Protein AF-A0AAW0B6Q9-F1 (afdb_monomer)

Radius of gyration: 33.54 Å; Cα contacts (8 Å, |Δi|>4): 105; chains: 1; bounding box: 59×43×122 Å

Secondary structure (DSSP, 8-state):
-----------------------TT-SS---GGGSPPEEEEEHHHHHHHHHHH--S-HHHHHHHHTT-SEEEEE---SS-HHHHHHHHHHHSPPPPPPPHHHHHHHHHHHSPPSSTTSPP--PPP----------EEETTEEE-HHHHHHHHTPPPHHHHHHHHHHHHHHHHHHHHHHHHIIIIIHHHHHHHHHHHHHHHHHHHT-----

Organism: NCBI:txid297713

Foldseek 3Di:
DDDDDDDDPPDDPDPPPDPPDDDPPDPDPPDPLVDKDKDKDFLVVVLVVLVVQADPPSVVLVVLSVVDGIDIDIDHDDACLLVVVVVQCVVAPDDDPDDPVVVVVVVVLVDDPPDPPDDRDDDPDPPRDHDDDAWDQDPNDIGGPVVSVVNNPDHHPVVVVVVVVCVVCVVVVVVVVVVCVVVVVVVVVVVVVVVVVVVVVVVVVPDDDD

Mean predicted aligned error: 15.97 Å

InterPro domains:
  IPR043141 Large ribosomal subunit protein uL10-like domain superfamily [SSF160369] (129-194)
  IPR047865 Large ribosomal subunit protein uL10, bacteria/organella [PTHR11560] (100-208)

Solvent-accessible surface area (backbone atoms only — not comparable to full-atom values): 13485 Å² total; per-residue (Å²): 137,83,84,77,84,78,80,82,88,78,67,92,71,77,82,80,76,71,84,71,80,77,73,94,80,62,98,61,82,89,49,83,78,77,53,82,52,82,45,85,42,52,47,73,57,52,59,52,52,43,69,75,62,46,48,76,59,58,68,65,52,50,68,60,48,77,81,50,85,68,44,78,48,74,83,62,86,82,78,51,56,45,59,50,53,54,50,51,54,66,75,22,56,70,81,73,83,72,52,73,72,53,49,52,54,52,48,64,66,68,49,80,60,96,48,94,88,57,80,78,76,85,72,79,77,82,82,76,76,69,56,76,82,69,56,45,78,56,96,42,35,67,31,49,51,67,54,43,48,61,63,30,68,56,72,45,67,69,56,53,52,49,51,51,52,46,64,67,45,45,62,58,55,50,52,51,50,51,50,44,48,73,74,37,50,62,58,53,52,53,54,51,52,53,51,52,52,55,52,50,57,54,54,69,75,66,68,79,81,133

pLDDT: mean 72.6, std 16.22, range [31.23, 96.5]

Sequence (210 aa):
MKHRATYPQHHEKCYEVHAKEASLDSLNPVTAADFPSLTIDRTSLSGAALRVCAGENLQVFVAMVNNIPRIYAFHQFLPHLSAILRAMDRSAPPRLPMTPKQNAKEAAKKADPDQPSRRMKRSCPVLVPDMKDMGTLIEGKVFLPQGVKDVAELPTLDTLRAQIVDLLSAPGARIAGVLSQAAGGQLARTLEGLKMALEEEQKGSSSPPP

Nearest PDB structures (foldseek):
  6czp-assembly4_H  TM=3.754E-01  e=2.055E+00  Vibrio vulnificus
  7uwt-assembly1_A  TM=3.809E-01  e=2.655E+00  Vibrio vulnificus
  3x21-assembly1_B  TM=3.987E-01  e=4.431E+00  Escherichia coli K-12
  8ccv-assembly1_B  TM=4.116E-01  e=5.724E+00  Escherichia coli
  1nec-assembly2_D  TM=4.004E-01  e=6.506E+00  Enterobacter cloacae

Structure (mmCIF, N/CA/C/O backbone):
data_AF-A0AAW0B6Q9-F1
#
_entry.id   AF-A0AAW0B6Q9-F1
#
loop_
_atom_site.group_PDB
_atom_site.id
_atom_site.type_symbol
_atom_site.label_atom_id
_atom_site.label_alt_id
_atom_site.label_comp_id
_atom_site.label_asym_id
_atom_site.label_entity_id
_atom_site.label_seq_id
_atom_site.pdbx_PDB_ins_code
_atom_site.Cartn_x
_atom_site.Cartn_y
_atom_site.Cartn_z
_atom_site.occupancy
_atom_site.B_iso_or_equiv
_atom_site.auth_seq_id
_atom_site.auth_comp_id
_atom_site.auth_asym_id
_atom_site.auth_atom_id
_atom_site.pdbx_PDB_model_num
ATOM 1 N N . MET A 1 1 ? 15.276 -14.520 -56.113 1.00 39.66 1 MET A N 1
ATOM 2 C CA . MET A 1 1 ? 14.921 -15.428 -55.000 1.00 39.66 1 MET A CA 1
ATOM 3 C C . MET A 1 1 ? 15.314 -14.755 -53.691 1.00 39.66 1 MET A C 1
ATOM 5 O O . MET A 1 1 ? 16.491 -14.511 -53.474 1.00 39.66 1 MET A O 1
ATOM 9 N N . LYS A 1 2 ? 14.335 -14.317 -52.888 1.00 39.62 2 LYS A N 1
ATOM 10 C CA . LYS A 1 2 ? 14.569 -13.585 -51.632 1.00 39.62 2 LYS A CA 1
ATOM 11 C C . LYS A 1 2 ? 14.763 -14.603 -50.505 1.00 39.62 2 LYS A C 1
ATOM 13 O O . LYS A 1 2 ? 13.815 -15.300 -50.155 1.00 39.62 2 LYS A O 1
ATOM 18 N N . HIS A 1 3 ? 15.974 -14.697 -49.959 1.00 37.25 3 HIS A N 1
ATOM 19 C CA . HIS A 1 3 ? 16.246 -15.508 -48.774 1.00 37.25 3 HIS A CA 1
ATOM 20 C C . HIS A 1 3 ? 15.549 -14.887 -47.558 1.00 37.25 3 HIS A C 1
ATOM 22 O O . HIS A 1 3 ? 15.909 -13.811 -47.084 1.00 37.25 3 HIS A O 1
ATOM 28 N N . ARG A 1 4 ? 14.501 -15.569 -47.093 1.00 36.28 4 ARG A N 1
ATOM 29 C CA . ARG A 1 4 ? 13.781 -15.298 -45.849 1.00 36.28 4 ARG A CA 1
ATOM 30 C C . ARG A 1 4 ? 14.682 -15.743 -44.699 1.00 36.28 4 ARG A C 1
ATOM 32 O O . ARG A 1 4 ? 14.912 -16.936 -44.539 1.00 36.28 4 ARG A O 1
ATOM 39 N N . ALA A 1 5 ? 15.216 -14.794 -43.935 1.00 41.75 5 ALA A N 1
ATOM 40 C CA . ALA A 1 5 ? 15.964 -15.099 -42.723 1.00 41.75 5 ALA A CA 1
ATOM 41 C C . ALA A 1 5 ? 15.012 -15.729 -41.692 1.00 41.75 5 ALA A C 1
ATOM 43 O O . ALA A 1 5 ? 14.166 -15.055 -41.105 1.00 41.75 5 ALA A O 1
ATOM 44 N N . THR A 1 6 ? 15.117 -17.042 -41.525 1.00 45.25 6 THR A N 1
ATOM 45 C CA . THR A 1 6 ? 14.529 -17.810 -40.429 1.00 45.25 6 THR A CA 1
ATOM 46 C C . THR A 1 6 ? 15.318 -17.514 -39.158 1.00 45.25 6 THR A C 1
ATOM 48 O O . THR A 1 6 ? 16.488 -17.876 -39.055 1.00 45.25 6 THR A O 1
ATOM 51 N N . TYR A 1 7 ? 14.690 -16.827 -38.205 1.00 41.72 7 TYR A N 1
ATOM 52 C CA . TYR A 1 7 ? 15.229 -16.678 -36.855 1.00 41.72 7 TYR A CA 1
ATOM 53 C C . TYR A 1 7 ? 15.154 -18.028 -36.121 1.00 41.72 7 TYR A C 1
ATOM 55 O O . TYR A 1 7 ? 14.095 -18.661 -36.157 1.00 41.72 7 TYR A O 1
ATOM 63 N N . PRO A 1 8 ? 16.232 -18.480 -35.457 1.00 39.12 8 PRO A N 1
ATOM 64 C CA . PRO A 1 8 ? 16.205 -19.719 -34.696 1.00 39.12 8 PRO A CA 1
ATOM 65 C C . PRO A 1 8 ? 15.408 -19.526 -33.401 1.00 39.12 8 PRO A C 1
ATOM 67 O O . PRO A 1 8 ? 15.690 -18.632 -32.600 1.00 39.12 8 PRO A O 1
ATOM 70 N N . GLN A 1 9 ? 14.406 -20.384 -33.212 1.00 44.34 9 GLN A N 1
ATOM 71 C CA . GLN A 1 9 ? 13.664 -20.548 -31.968 1.00 44.34 9 GLN A CA 1
ATOM 72 C C . GLN A 1 9 ? 14.575 -21.193 -30.918 1.00 44.34 9 GLN A C 1
ATOM 74 O O . GLN A 1 9 ? 14.612 -22.410 -30.768 1.00 44.34 9 GLN A O 1
ATOM 79 N N . HIS A 1 10 ? 15.351 -20.382 -30.203 1.00 34.47 10 HIS A N 1
ATOM 80 C CA . HIS A 1 10 ? 16.057 -20.855 -29.020 1.00 34.47 10 HIS A CA 1
ATOM 81 C C . HIS A 1 10 ? 15.181 -20.667 -27.785 1.00 34.47 10 HIS A C 1
ATOM 83 O O . HIS A 1 10 ? 15.153 -19.603 -27.179 1.00 34.47 10 HIS A O 1
ATOM 89 N N . HIS A 1 11 ? 14.492 -21.763 -27.469 1.00 36.22 11 HIS A N 1
ATOM 90 C CA . HIS A 1 11 ? 14.204 -22.262 -26.131 1.00 36.22 11 HIS A CA 1
ATOM 91 C C . HIS A 1 11 ? 13.641 -21.265 -25.114 1.00 36.22 11 HIS A C 1
ATOM 93 O O . HIS A 1 11 ? 14.364 -20.589 -24.383 1.00 36.22 11 HIS A O 1
ATOM 99 N N . GLU A 1 12 ? 12.319 -21.351 -24.978 1.00 41.88 12 GLU A N 1
ATOM 100 C CA . GLU A 1 12 ? 11.623 -21.380 -23.694 1.00 41.88 12 GLU A CA 1
ATOM 101 C C . GLU A 1 12 ? 12.436 -22.187 -22.669 1.00 41.88 12 GLU A C 1
ATOM 103 O O . GLU A 1 12 ? 12.387 -23.413 -22.600 1.00 41.88 12 GLU A O 1
ATOM 108 N N . LYS A 1 13 ? 13.243 -21.492 -21.877 1.00 32.03 13 LYS A N 1
ATOM 109 C CA . LYS A 1 13 ? 13.597 -21.952 -20.541 1.00 32.03 13 LYS A CA 1
ATOM 110 C C . LYS A 1 13 ? 12.888 -21.017 -19.586 1.00 32.03 13 LYS A C 1
ATOM 112 O O . LYS A 1 13 ? 13.456 -20.037 -19.111 1.00 32.03 13 LYS A O 1
ATOM 117 N N . CYS A 1 14 ? 11.608 -21.309 -19.378 1.00 31.23 14 CYS A N 1
ATOM 118 C CA . CYS A 1 14 ? 10.910 -20.856 -18.193 1.00 31.23 14 CYS A CA 1
ATOM 119 C C . CYS A 1 14 ? 11.731 -21.318 -16.989 1.00 31.23 14 CYS A C 1
ATOM 121 O O . CYS A 1 14 ? 12.008 -22.504 -16.819 1.00 31.23 14 CYS A O 1
ATOM 123 N N . TYR A 1 15 ? 12.189 -20.354 -16.202 1.00 40.19 15 TYR A N 1
ATOM 124 C CA . TYR A 1 15 ? 12.795 -20.595 -14.907 1.00 40.19 15 TYR A CA 1
ATOM 125 C C . TYR A 1 15 ? 11.694 -21.081 -13.955 1.00 40.19 15 TYR A C 1
ATOM 127 O O . TYR A 1 15 ? 11.127 -20.295 -13.203 1.00 40.19 15 TYR A O 1
ATOM 135 N N . GLU A 1 16 ? 11.379 -22.376 -13.991 1.00 38.53 16 GLU A N 1
ATOM 136 C CA . GLU A 1 16 ? 10.696 -23.060 -12.890 1.00 38.53 16 GLU A CA 1
ATOM 137 C C . GLU A 1 16 ? 11.688 -23.202 -11.733 1.00 38.53 16 GLU A C 1
ATOM 139 O O . GLU A 1 16 ? 12.316 -24.238 -11.519 1.00 38.53 16 GLU A O 1
ATOM 144 N N . VAL A 1 17 ? 11.893 -22.115 -10.993 1.00 38.66 17 VAL A N 1
ATOM 145 C CA . VAL A 1 17 ? 12.625 -22.171 -9.728 1.00 38.66 17 VAL A CA 1
ATOM 146 C C . VAL A 1 17 ? 11.626 -22.579 -8.650 1.00 38.66 17 VAL A C 1
ATOM 148 O O . VAL A 1 17 ? 10.963 -21.747 -8.045 1.00 38.66 17 VAL A O 1
ATOM 151 N N . HIS A 1 18 ? 11.531 -23.896 -8.464 1.00 35.31 18 HIS A N 1
ATOM 152 C CA . HIS A 1 18 ? 11.065 -24.604 -7.271 1.00 35.31 18 HIS A CA 1
ATOM 153 C C . HIS A 1 18 ? 9.779 -24.083 -6.609 1.00 35.31 18 HIS A C 1
ATOM 155 O O . HIS A 1 18 ? 9.815 -23.411 -5.577 1.00 35.31 18 HIS A O 1
ATOM 161 N N . ALA A 1 19 ? 8.635 -24.556 -7.109 1.00 39.03 19 ALA A N 1
ATOM 162 C CA . ALA A 1 19 ? 7.490 -24.809 -6.244 1.00 39.03 19 ALA A CA 1
ATOM 163 C C . ALA A 1 19 ? 7.900 -25.896 -5.233 1.00 39.03 19 ALA A C 1
ATOM 165 O O . ALA A 1 19 ? 7.915 -27.084 -5.548 1.00 39.03 19 ALA A O 1
ATOM 166 N N . LYS A 1 20 ? 8.320 -25.491 -4.029 1.00 36.41 20 LYS A N 1
ATOM 167 C CA . LYS A 1 20 ? 8.354 -26.408 -2.887 1.00 36.41 20 LYS A CA 1
ATOM 168 C C . LYS A 1 20 ? 6.916 -26.848 -2.639 1.00 36.41 20 LYS A C 1
ATOM 170 O O . LYS A 1 20 ? 6.048 -25.997 -2.469 1.00 36.41 20 LYS A O 1
ATOM 175 N N . GLU A 1 21 ? 6.708 -28.158 -2.686 1.00 40.72 21 GLU A N 1
ATOM 176 C CA . GLU A 1 21 ? 5.437 -28.847 -2.479 1.00 40.72 21 GLU A CA 1
ATOM 177 C C . GLU A 1 21 ? 4.643 -28.194 -1.343 1.00 40.72 21 GLU A C 1
ATOM 179 O O . GLU A 1 21 ? 5.102 -28.102 -0.202 1.00 40.72 21 GLU A O 1
ATOM 184 N N . ALA A 1 22 ? 3.474 -27.667 -1.704 1.00 44.44 22 ALA A N 1
ATOM 185 C CA . ALA A 1 22 ? 2.551 -27.040 -0.781 1.00 44.44 22 ALA A CA 1
ATOM 186 C C . ALA A 1 22 ? 2.063 -28.083 0.233 1.00 44.44 22 ALA A C 1
ATOM 188 O O . ALA A 1 22 ? 1.604 -29.165 -0.135 1.00 44.44 22 ALA A O 1
ATOM 189 N N . SER A 1 23 ? 2.168 -27.742 1.516 1.00 37.78 23 SER A N 1
ATOM 190 C CA . SER A 1 23 ? 1.571 -28.487 2.621 1.00 37.78 23 SER A CA 1
ATOM 191 C C . SER A 1 23 ? 0.065 -28.642 2.400 1.00 37.78 23 SER A C 1
ATOM 193 O O . SER A 1 23 ? -0.626 -27.655 2.152 1.00 37.78 23 SER A O 1
ATOM 195 N N . LEU A 1 24 ? -0.437 -29.867 2.540 1.00 44.25 24 LEU A N 1
ATOM 196 C CA . LEU A 1 24 ? -1.824 -30.290 2.303 1.00 44.25 24 LEU A CA 1
ATOM 197 C C . LEU A 1 24 ? -2.865 -29.743 3.314 1.00 44.25 24 LEU A C 1
ATOM 199 O O . LEU A 1 24 ? -3.949 -30.307 3.425 1.00 44.25 24 LEU A O 1
ATOM 203 N N . ASP A 1 25 ? -2.577 -28.648 4.024 1.00 49.00 25 ASP A N 1
ATOM 204 C CA . ASP A 1 25 ? -3.402 -28.161 5.145 1.00 49.00 25 ASP A CA 1
ATOM 205 C C . ASP A 1 25 ? -4.257 -26.917 4.827 1.00 49.00 25 ASP A C 1
ATOM 207 O O . ASP A 1 25 ? -5.044 -26.477 5.666 1.00 49.00 25 ASP A O 1
ATOM 211 N N . SER A 1 26 ? -4.155 -26.320 3.632 1.00 49.19 26 SER A N 1
ATOM 212 C CA . SER A 1 26 ? -4.958 -25.137 3.286 1.00 49.19 26 SER A CA 1
ATOM 213 C C . SER A 1 26 ? -6.230 -25.504 2.514 1.00 49.19 26 SER A C 1
ATOM 215 O O . SER A 1 26 ? -6.169 -25.942 1.369 1.00 49.19 26 SER A O 1
ATOM 217 N N . LEU A 1 27 ? -7.392 -25.229 3.115 1.00 51.97 27 LEU A N 1
ATOM 218 C CA . LEU A 1 27 ? -8.748 -25.417 2.561 1.00 51.97 27 LEU A CA 1
ATOM 219 C C . LEU A 1 27 ? -9.069 -24.612 1.280 1.00 51.97 27 LEU A C 1
ATOM 221 O O . LEU A 1 27 ? -10.188 -24.699 0.785 1.00 51.97 27 LEU A O 1
ATOM 225 N N . ASN A 1 28 ? -8.115 -23.862 0.721 1.00 61.97 28 ASN A N 1
ATOM 226 C CA . ASN A 1 28 ? -8.266 -23.154 -0.548 1.00 61.97 28 ASN A CA 1
ATOM 227 C C . ASN A 1 28 ? -7.163 -23.609 -1.516 1.00 61.97 28 ASN A C 1
ATOM 229 O O . ASN A 1 28 ? -5.985 -23.472 -1.174 1.00 61.97 28 ASN A O 1
ATOM 233 N N . PRO A 1 29 ? -7.497 -24.141 -2.707 1.00 56.56 29 PRO A N 1
ATOM 234 C CA . PRO A 1 29 ? -6.487 -24.431 -3.713 1.00 56.56 29 PRO A CA 1
ATOM 235 C C . PRO A 1 29 ? -5.863 -23.114 -4.178 1.00 56.56 29 PRO A C 1
ATOM 237 O O . PRO A 1 29 ? -6.572 -22.222 -4.644 1.00 56.56 29 PRO A O 1
ATOM 240 N N . VAL A 1 30 ? -4.537 -23.004 -4.062 1.00 59.06 30 VAL A N 1
ATOM 241 C CA . VAL A 1 30 ? -3.788 -21.889 -4.648 1.00 59.06 30 VAL A CA 1
ATOM 242 C C . VAL A 1 30 ? -3.985 -21.967 -6.160 1.00 59.06 30 VAL A C 1
ATOM 244 O O . VAL A 1 30 ? -3.521 -22.900 -6.816 1.00 59.06 30 VAL A O 1
ATOM 247 N N . THR A 1 31 ? -4.760 -21.038 -6.705 1.00 59.78 31 THR A N 1
ATOM 248 C CA . THR A 1 31 ? -5.110 -21.008 -8.126 1.00 59.78 31 THR A CA 1
ATOM 249 C C . THR A 1 31 ? -4.072 -20.149 -8.852 1.00 59.78 31 THR A C 1
ATOM 251 O O . THR A 1 31 ? -3.452 -19.284 -8.246 1.00 59.78 31 THR A O 1
ATOM 254 N N . ALA A 1 32 ? -3.871 -20.314 -10.164 1.00 58.03 32 ALA A N 1
ATOM 255 C CA . ALA A 1 32 ? -2.919 -19.479 -10.922 1.00 58.03 32 ALA A CA 1
ATOM 256 C C . ALA A 1 32 ? -3.192 -17.956 -10.814 1.00 58.03 32 ALA A C 1
ATOM 258 O O . ALA A 1 32 ? -2.298 -17.152 -11.061 1.00 58.03 32 ALA A O 1
ATOM 259 N N . ALA A 1 33 ? -4.410 -17.580 -10.410 1.00 59.56 33 ALA A N 1
ATOM 260 C CA . ALA A 1 33 ? -4.833 -16.222 -10.073 1.00 59.56 33 ALA A CA 1
ATOM 261 C C . ALA A 1 33 ? -4.165 -15.631 -8.811 1.00 59.56 33 ALA A C 1
ATOM 263 O O . ALA A 1 33 ? -4.218 -14.424 -8.593 1.00 59.56 33 ALA A O 1
ATOM 264 N N . ASP A 1 34 ? -3.540 -16.460 -7.978 1.00 63.19 34 ASP A N 1
ATOM 265 C CA . ASP A 1 34 ? -2.878 -16.007 -6.753 1.00 63.19 34 ASP A CA 1
ATOM 266 C C . ASP A 1 34 ? -1.457 -15.497 -7.028 1.00 63.19 34 ASP A C 1
ATOM 268 O O . ASP A 1 34 ? -0.850 -14.831 -6.185 1.00 63.19 34 ASP A O 1
ATOM 272 N N . PHE A 1 35 ? -0.916 -15.783 -8.220 1.00 68.94 35 PHE A N 1
ATOM 273 C CA . PHE A 1 35 ? 0.420 -15.354 -8.599 1.00 68.94 35 PHE A CA 1
ATOM 274 C C . PHE A 1 35 ? 0.412 -14.034 -9.376 1.00 68.94 35 PHE A C 1
ATOM 276 O O . PHE A 1 35 ? -0.371 -13.846 -10.311 1.00 68.94 35 PHE A O 1
ATOM 283 N N . PRO A 1 36 ? 1.351 -13.128 -9.055 1.00 74.38 36 PRO A N 1
ATOM 284 C CA . PRO A 1 36 ? 1.530 -11.896 -9.802 1.00 74.38 36 PRO A CA 1
ATOM 285 C C . PRO A 1 36 ? 1.921 -12.184 -11.263 1.00 74.38 36 PRO A C 1
ATOM 287 O O . PRO A 1 36 ? 2.994 -12.729 -11.518 1.00 74.38 36 PRO A O 1
ATOM 290 N N . SER A 1 37 ? 1.092 -11.768 -12.231 1.00 78.06 37 SER A N 1
ATOM 291 C CA . SER A 1 37 ? 1.416 -11.838 -13.665 1.00 78.06 37 SER A CA 1
ATOM 292 C C . SER A 1 37 ? 1.813 -10.472 -14.232 1.00 78.06 37 SER A C 1
ATOM 294 O O . SER A 1 37 ? 1.157 -9.456 -13.991 1.00 78.06 37 SER A O 1
ATOM 296 N N . LEU A 1 38 ? 2.909 -10.453 -14.994 1.00 79.12 38 LEU A N 1
ATOM 297 C CA . LEU A 1 38 ? 3.450 -9.266 -15.653 1.00 79.12 38 LEU A CA 1
ATOM 298 C C . LEU A 1 38 ? 3.269 -9.397 -17.166 1.00 79.12 38 LEU A C 1
ATOM 300 O O . LEU A 1 38 ? 3.882 -10.271 -17.783 1.00 79.12 38 LEU A O 1
ATOM 304 N N . THR A 1 39 ? 2.471 -8.519 -17.773 1.00 80.62 39 THR A N 1
ATOM 305 C CA . THR A 1 39 ? 2.315 -8.466 -19.234 1.00 80.62 39 THR A CA 1
ATOM 306 C C . THR A 1 39 ? 3.064 -7.273 -19.811 1.00 80.62 39 THR A C 1
ATOM 308 O O . THR A 1 39 ? 3.092 -6.182 -19.237 1.00 80.62 39 THR A O 1
ATOM 311 N N . ILE A 1 40 ? 3.714 -7.490 -20.956 1.00 81.31 40 ILE A N 1
ATOM 312 C CA . ILE A 1 40 ? 4.416 -6.444 -21.702 1.00 81.31 40 ILE A CA 1
ATOM 313 C C . ILE A 1 40 ? 3.539 -6.045 -22.875 1.00 81.31 40 ILE A C 1
ATOM 315 O O . ILE A 1 40 ? 3.413 -6.805 -23.835 1.00 81.31 40 ILE A O 1
ATOM 319 N N . ASP A 1 41 ? 3.011 -4.827 -22.831 1.00 76.56 41 ASP A N 1
ATOM 320 C CA . ASP A 1 41 ? 2.091 -4.338 -23.848 1.00 76.56 41 ASP A CA 1
ATOM 321 C C . ASP A 1 41 ? 2.646 -3.130 -24.602 1.00 76.56 41 ASP A C 1
ATOM 323 O O . ASP A 1 41 ? 3.522 -2.379 -24.152 1.00 76.56 41 ASP A O 1
ATOM 327 N N . ARG A 1 42 ? 2.117 -2.932 -25.813 1.00 77.81 42 ARG A N 1
ATOM 328 C CA . ARG A 1 42 ? 2.376 -1.711 -26.579 1.00 77.81 42 ARG A CA 1
ATOM 329 C C . ARG A 1 42 ? 1.610 -0.558 -25.946 1.00 77.81 42 ARG A C 1
ATOM 331 O O . ARG A 1 42 ? 0.437 -0.694 -25.605 1.00 77.81 42 ARG A O 1
ATOM 338 N N . THR A 1 43 ? 2.245 0.606 -25.891 1.00 76.50 43 THR A N 1
ATOM 339 C CA . THR A 1 43 ? 1.653 1.831 -25.333 1.00 76.50 43 THR A CA 1
ATOM 340 C C . THR A 1 43 ? 0.328 2.196 -26.003 1.00 76.50 43 THR A C 1
ATOM 342 O O . THR A 1 43 ? -0.620 2.585 -25.327 1.00 76.50 43 THR A O 1
ATOM 345 N N . SER A 1 44 ? 0.216 1.982 -27.318 1.00 73.88 44 SER A N 1
ATOM 346 C CA . SER A 1 44 ? -1.018 2.213 -28.074 1.00 73.88 44 SER A CA 1
ATOM 347 C C . SER A 1 44 ? -2.158 1.255 -27.711 1.00 73.88 44 SER A C 1
ATOM 349 O O . SER A 1 44 ? -3.316 1.668 -27.737 1.00 73.88 44 SER A O 1
ATOM 351 N N . LEU A 1 45 ? -1.848 0.004 -27.350 1.00 77.69 45 LEU A N 1
ATOM 352 C CA . LEU A 1 45 ? -2.840 -0.988 -26.919 1.00 77.69 45 LEU A CA 1
ATOM 353 C C . LEU A 1 45 ? -3.318 -0.687 -25.496 1.00 77.69 45 LEU A C 1
ATOM 355 O O . LEU A 1 45 ? -4.519 -0.657 -25.240 1.00 77.69 45 LEU A O 1
ATOM 359 N N . SER A 1 46 ? -2.386 -0.356 -24.602 1.00 74.81 46 SER A N 1
ATOM 360 C CA . SER A 1 46 ? -2.700 0.041 -23.228 1.00 74.81 46 SER A CA 1
ATOM 361 C C . SER A 1 46 ? -3.546 1.322 -23.181 1.00 74.81 46 SER A C 1
ATOM 363 O O . SER A 1 46 ? -4.572 1.363 -22.508 1.00 74.81 46 SER A O 1
ATOM 365 N N . GLY A 1 47 ? -3.214 2.342 -23.981 1.00 72.75 47 GLY A N 1
ATOM 366 C CA . GLY A 1 47 ? -4.011 3.571 -24.067 1.00 72.75 47 GLY A CA 1
ATOM 367 C C . GLY A 1 47 ? -5.420 3.378 -24.653 1.00 72.75 47 GLY A C 1
ATOM 368 O O . GLY A 1 47 ? -6.305 4.198 -24.408 1.00 72.75 47 GLY A O 1
ATOM 369 N N . ALA A 1 48 ? -5.658 2.323 -25.438 1.00 75.25 48 ALA A N 1
ATOM 370 C CA . ALA A 1 48 ? -7.003 1.956 -25.887 1.00 75.25 48 ALA A CA 1
ATOM 371 C C . ALA A 1 48 ? -7.786 1.234 -24.779 1.00 75.25 48 ALA A C 1
ATOM 373 O O . ALA A 1 48 ? -8.928 1.597 -24.518 1.00 75.25 48 ALA A O 1
ATOM 374 N N . ALA A 1 49 ? -7.152 0.288 -24.081 1.00 72.81 49 ALA A N 1
ATOM 375 C CA . ALA A 1 49 ? -7.758 -0.423 -22.955 1.00 72.81 49 ALA A CA 1
ATOM 376 C C . ALA A 1 49 ? -8.138 0.529 -21.805 1.00 72.81 49 ALA A C 1
ATOM 378 O O . ALA A 1 49 ? -9.241 0.466 -21.268 1.00 72.81 49 ALA A O 1
ATOM 379 N N . LEU A 1 50 ? -7.269 1.485 -21.477 1.00 72.69 50 LEU A N 1
ATOM 380 C CA . LEU A 1 50 ? -7.512 2.445 -20.399 1.00 72.69 50 LEU A CA 1
ATOM 381 C C . LEU A 1 50 ? -8.615 3.453 -20.720 1.00 72.69 50 LEU A C 1
ATOM 383 O O . LEU A 1 50 ? -9.277 3.920 -19.806 1.00 72.69 50 LEU A O 1
ATOM 387 N N . ARG A 1 51 ? -8.872 3.751 -21.998 1.00 73.00 51 ARG A N 1
ATOM 388 C CA . ARG A 1 51 ? -10.032 4.573 -22.382 1.00 73.00 51 ARG A CA 1
ATOM 389 C C . ARG A 1 51 ? -11.369 3.906 -22.059 1.00 73.00 51 ARG A C 1
ATOM 391 O O . ARG A 1 51 ? -12.359 4.612 -21.925 1.00 73.00 51 ARG A O 1
ATOM 398 N N . VAL A 1 52 ? -11.390 2.578 -21.955 1.00 74.50 52 VAL A N 1
ATOM 399 C CA . VAL A 1 52 ? -12.580 1.796 -21.595 1.00 74.50 52 VAL A CA 1
ATOM 400 C C . VAL A 1 52 ? -12.659 1.585 -20.082 1.00 74.50 52 VAL A C 1
ATOM 402 O O . VAL A 1 52 ? -13.747 1.627 -19.519 1.00 74.50 52 VAL A O 1
ATOM 405 N N . CYS A 1 53 ? -11.516 1.373 -19.421 1.00 65.00 53 CYS A N 1
ATOM 406 C CA . CYS A 1 53 ? -11.474 0.962 -18.015 1.00 65.00 53 CYS A CA 1
ATOM 407 C C . CYS A 1 53 ? -11.242 2.098 -17.006 1.00 65.00 53 CYS A C 1
ATOM 409 O O . CYS A 1 53 ? -11.524 1.911 -15.824 1.00 65.00 53 CYS A O 1
ATOM 411 N N . ALA A 1 54 ? -10.685 3.239 -17.415 1.00 62.94 54 ALA A N 1
ATOM 412 C CA . ALA A 1 54 ? -10.348 4.317 -16.490 1.00 62.94 54 ALA A CA 1
ATOM 413 C C . ALA A 1 54 ? -11.420 5.417 -16.484 1.00 62.94 54 ALA A C 1
ATOM 415 O O . ALA A 1 54 ? -11.792 5.950 -17.532 1.00 62.94 54 ALA A O 1
ATOM 416 N N . GLY A 1 55 ? -11.876 5.769 -15.277 1.00 70.25 55 GLY A N 1
ATOM 417 C CA . GLY A 1 55 ? -12.582 7.016 -14.990 1.00 70.25 55 GLY A CA 1
ATOM 418 C C . GLY A 1 55 ? -11.602 8.187 -14.838 1.00 70.25 55 GLY A C 1
ATOM 419 O O . GLY A 1 55 ? -10.478 8.136 -15.333 1.00 70.25 55 GLY A O 1
ATOM 420 N N . GLU A 1 56 ? -12.040 9.266 -14.186 1.00 63.97 56 GLU A N 1
ATOM 421 C CA . GLU A 1 56 ? -11.331 10.551 -14.035 1.00 63.97 56 GLU A CA 1
ATOM 422 C C . GLU A 1 56 ? -9.792 10.441 -13.840 1.00 63.97 56 GLU A C 1
ATOM 424 O O . GLU A 1 56 ? -9.299 9.592 -13.099 1.00 63.97 56 GLU A O 1
ATOM 429 N N . ASN A 1 57 ? -9.038 11.366 -14.467 1.00 66.56 57 ASN A N 1
ATOM 430 C CA . ASN A 1 57 ? -7.557 11.479 -14.534 1.00 66.56 57 ASN A CA 1
ATOM 431 C C . ASN A 1 57 ? -6.817 10.761 -15.686 1.00 66.56 57 ASN A C 1
ATOM 433 O O . ASN A 1 57 ? -5.587 10.670 -15.680 1.00 66.56 57 ASN A O 1
ATOM 437 N N . LEU A 1 58 ? -7.520 10.366 -16.752 1.00 71.50 58 LEU A N 1
ATOM 438 C CA . LEU A 1 58 ? -6.892 9.804 -17.960 1.00 71.50 58 LEU A CA 1
ATOM 439 C C . LEU A 1 58 ? -5.891 10.767 -18.637 1.00 71.50 58 LEU A C 1
ATOM 441 O O . LEU A 1 58 ? -4.876 10.330 -19.175 1.00 71.50 58 LEU A O 1
ATOM 445 N N . GLN A 1 59 ? -6.144 12.082 -18.606 1.00 70.31 59 GLN A N 1
ATOM 446 C CA . GLN A 1 59 ? -5.267 13.067 -19.260 1.00 70.31 59 GLN A CA 1
ATOM 447 C C . GLN A 1 59 ? -3.854 13.090 -18.661 1.00 70.31 59 GLN A C 1
ATOM 449 O O . GLN A 1 59 ? -2.872 13.144 -19.401 1.00 70.31 59 GLN A O 1
ATOM 454 N N . VAL A 1 60 ? -3.752 12.988 -17.332 1.00 71.75 60 VAL A N 1
ATOM 455 C CA . VAL A 1 60 ? -2.472 12.951 -16.609 1.00 71.75 60 VAL A CA 1
ATOM 456 C C . VAL A 1 60 ? -1.685 11.696 -16.989 1.00 71.75 60 VAL A C 1
ATOM 458 O O . VAL A 1 60 ? -0.484 11.762 -17.251 1.00 71.75 60 VAL A O 1
ATOM 461 N N . PHE A 1 61 ? -2.376 10.561 -17.106 1.00 71.75 61 PHE A N 1
ATOM 462 C CA . PHE A 1 61 ? -1.769 9.306 -17.535 1.00 71.75 61 PHE A CA 1
ATOM 463 C C . PHE A 1 61 ? -1.283 9.349 -18.989 1.00 71.75 61 PHE A C 1
ATOM 465 O O . PHE A 1 61 ? -0.165 8.939 -19.290 1.00 71.75 61 PHE A O 1
ATOM 472 N N . VAL A 1 62 ? -2.097 9.879 -19.906 1.00 70.69 62 VAL A N 1
ATOM 473 C CA . VAL A 1 62 ? -1.742 9.980 -21.331 1.00 70.69 62 VAL A CA 1
ATOM 474 C C . VAL A 1 62 ? -0.518 10.877 -21.526 1.00 70.69 62 VAL A C 1
ATOM 476 O O . VAL A 1 62 ? 0.402 10.503 -22.253 1.00 70.69 62 VAL A O 1
ATOM 479 N N . ALA A 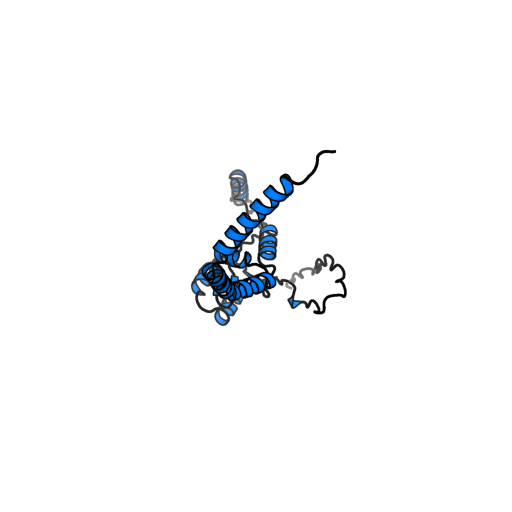1 63 ? -0.458 12.020 -20.835 1.00 72.44 63 ALA A N 1
ATOM 480 C CA . ALA A 1 63 ? 0.708 12.906 -20.862 1.00 72.44 63 ALA A CA 1
ATOM 481 C C . ALA A 1 63 ? 1.992 12.198 -20.391 1.00 72.44 63 ALA A C 1
ATOM 483 O O . ALA A 1 63 ? 3.075 12.429 -20.931 1.00 72.44 63 ALA A O 1
ATOM 484 N N . MET A 1 64 ? 1.864 11.296 -19.419 1.00 67.88 64 MET A N 1
ATOM 485 C CA . MET A 1 64 ? 2.969 10.505 -18.895 1.00 67.88 64 MET A CA 1
ATOM 486 C C . MET A 1 64 ? 3.400 9.373 -19.846 1.00 67.88 64 MET A C 1
ATOM 488 O O . MET A 1 64 ? 4.597 9.151 -20.032 1.00 67.88 64 MET A O 1
ATOM 492 N N . VAL A 1 65 ? 2.449 8.680 -20.478 1.00 68.38 65 VAL A N 1
ATOM 493 C CA . VAL A 1 65 ? 2.718 7.530 -21.358 1.00 68.38 65 VAL A CA 1
ATOM 494 C C . VAL A 1 65 ? 3.333 7.920 -22.697 1.00 68.38 65 VAL A C 1
ATOM 496 O O . VAL A 1 65 ? 4.151 7.170 -23.230 1.00 68.38 65 VAL A O 1
ATOM 499 N N . ASN A 1 66 ? 2.996 9.093 -23.237 1.00 65.06 66 ASN A N 1
ATOM 500 C CA . ASN A 1 66 ? 3.439 9.508 -24.573 1.00 65.06 66 ASN A CA 1
ATOM 501 C C . ASN A 1 66 ? 4.969 9.587 -24.742 1.00 65.06 66 ASN A C 1
ATOM 503 O O . ASN A 1 66 ? 5.456 9.588 -25.870 1.00 65.06 66 ASN A O 1
ATOM 507 N N . ASN A 1 67 ? 5.734 9.617 -23.648 1.00 63.81 67 ASN A N 1
ATOM 508 C CA . ASN A 1 67 ? 7.190 9.744 -23.679 1.00 63.81 67 ASN A CA 1
ATOM 509 C C . ASN A 1 67 ? 7.952 8.407 -23.576 1.00 63.81 67 ASN A C 1
ATOM 511 O O . ASN A 1 67 ? 9.183 8.420 -23.610 1.00 63.81 67 ASN A O 1
ATOM 515 N N . ILE A 1 68 ? 7.274 7.258 -23.430 1.00 63.91 68 ILE A N 1
ATOM 516 C CA . ILE A 1 68 ? 7.934 5.974 -23.124 1.00 63.91 68 ILE A CA 1
ATOM 517 C C . ILE A 1 68 ? 7.443 4.860 -24.060 1.00 63.91 68 ILE A C 1
ATOM 519 O O . ILE A 1 68 ? 6.243 4.723 -24.270 1.00 63.91 68 ILE A O 1
ATOM 523 N N . PRO A 1 69 ? 8.342 4.033 -24.632 1.00 56.47 69 PRO A N 1
ATOM 524 C CA . PRO A 1 69 ? 7.983 3.089 -25.693 1.00 56.47 69 PRO A CA 1
ATOM 525 C C . PRO A 1 69 ? 7.313 1.782 -25.229 1.00 56.47 69 PRO A C 1
ATOM 527 O O . PRO A 1 69 ? 6.759 1.072 -26.071 1.00 56.47 69 PRO A O 1
ATOM 530 N N . ARG A 1 70 ? 7.369 1.414 -23.941 1.00 61.03 70 ARG A N 1
ATOM 531 C CA . ARG A 1 70 ? 6.807 0.151 -23.421 1.00 61.03 70 ARG A CA 1
ATOM 532 C C . ARG A 1 70 ? 6.191 0.342 -22.040 1.00 61.03 70 ARG A C 1
ATOM 534 O O . ARG A 1 70 ? 6.787 1.012 -21.203 1.00 61.03 70 ARG A O 1
ATOM 541 N N . ILE A 1 71 ? 5.023 -0.263 -21.828 1.00 63.38 71 ILE A N 1
ATOM 542 C CA . ILE A 1 71 ? 4.313 -0.278 -20.545 1.00 63.38 71 ILE A CA 1
ATOM 543 C C . ILE A 1 71 ? 4.229 -1.726 -20.080 1.00 63.38 71 ILE A C 1
ATOM 545 O O . ILE A 1 71 ? 3.979 -2.630 -20.879 1.00 63.38 71 ILE A O 1
ATOM 549 N N . TYR A 1 72 ? 4.431 -1.915 -18.784 1.00 65.25 72 TYR A N 1
ATOM 550 C CA . TYR A 1 72 ? 4.199 -3.177 -18.106 1.00 65.25 72 TYR A CA 1
ATOM 551 C C . TYR A 1 72 ? 2.883 -3.066 -17.342 1.00 65.25 72 TYR A C 1
ATOM 553 O O . TYR A 1 72 ? 2.693 -2.102 -16.599 1.00 65.25 72 TYR A O 1
ATOM 561 N N . ALA A 1 73 ? 1.966 -4.006 -17.558 1.00 65.50 73 ALA A N 1
ATOM 562 C CA . ALA A 1 73 ? 0.674 -4.034 -16.885 1.00 65.50 73 ALA A CA 1
ATOM 563 C C . ALA A 1 73 ? 0.598 -5.227 -15.926 1.00 65.50 73 ALA A C 1
ATOM 565 O O . ALA A 1 73 ? 1.117 -6.312 -16.198 1.00 65.50 73 ALA A O 1
ATOM 566 N N . PHE A 1 74 ? -0.052 -4.997 -14.788 1.00 62.91 74 PHE A N 1
ATOM 567 C CA . PHE A 1 74 ? -0.203 -5.960 -13.708 1.00 62.91 74 PHE A CA 1
ATOM 568 C C . PHE A 1 74 ? -1.689 -6.185 -13.426 1.00 62.91 74 PHE A C 1
ATOM 570 O O . PHE A 1 74 ? -2.441 -5.215 -13.348 1.00 62.91 74 PHE A O 1
ATOM 577 N N . HIS A 1 75 ? -2.115 -7.445 -13.306 1.00 58.47 75 HIS A N 1
ATOM 578 C CA . HIS A 1 75 ? -3.541 -7.791 -13.373 1.00 58.47 75 HIS A CA 1
ATOM 579 C C . HIS A 1 75 ? -4.196 -8.137 -12.026 1.00 58.47 75 HIS A C 1
ATOM 581 O O . HIS A 1 75 ? -5.404 -7.953 -11.906 1.00 58.47 75 HIS A O 1
ATOM 587 N N . GLN A 1 76 ? -3.462 -8.598 -11.004 1.00 60.25 76 GLN A N 1
ATOM 588 C CA . GLN A 1 76 ? -4.072 -9.066 -9.747 1.00 60.25 76 GLN A CA 1
ATOM 589 C C . GLN A 1 76 ? -3.286 -8.648 -8.508 1.00 60.25 76 GLN A C 1
ATOM 591 O O . GLN A 1 76 ? -2.216 -9.175 -8.219 1.00 60.25 76 GLN A O 1
ATOM 596 N N . PHE A 1 77 ? -3.850 -7.696 -7.765 1.00 62.78 77 PHE A N 1
ATOM 597 C CA . PHE A 1 77 ? -3.325 -7.227 -6.487 1.00 62.78 77 PHE A CA 1
ATOM 598 C C . PHE A 1 77 ? -4.018 -7.921 -5.314 1.00 62.78 77 PHE A C 1
ATOM 600 O O . PHE A 1 77 ? -5.171 -8.300 -5.482 1.00 62.78 77 PHE A O 1
ATOM 607 N N . LEU A 1 78 ? -3.358 -8.038 -4.142 1.00 62.94 78 LEU A N 1
ATOM 608 C CA . LEU A 1 78 ? -3.885 -7.461 -2.880 1.00 62.94 78 LEU A CA 1
ATOM 609 C C . LEU A 1 78 ? -3.080 -7.694 -1.565 1.00 62.94 78 LEU A C 1
ATOM 611 O O . LEU A 1 78 ? -3.448 -7.059 -0.584 1.00 62.94 78 LEU A O 1
ATOM 615 N N . PRO A 1 79 ? -1.972 -8.470 -1.482 1.00 65.94 79 PRO A N 1
ATOM 616 C CA . PRO A 1 79 ? -1.105 -8.358 -0.284 1.00 65.94 79 PRO A CA 1
ATOM 617 C C . PRO A 1 79 ? 0.387 -8.084 -0.533 1.00 65.94 79 PRO A C 1
ATOM 619 O O . PRO A 1 79 ? 1.128 -7.832 0.414 1.00 65.94 79 PRO A O 1
ATOM 622 N N . HIS A 1 80 ? 0.867 -8.127 -1.779 1.00 74.25 80 HIS A N 1
ATOM 623 C CA . HIS A 1 80 ? 2.312 -8.135 -2.069 1.00 74.25 80 HIS A CA 1
ATOM 624 C C . 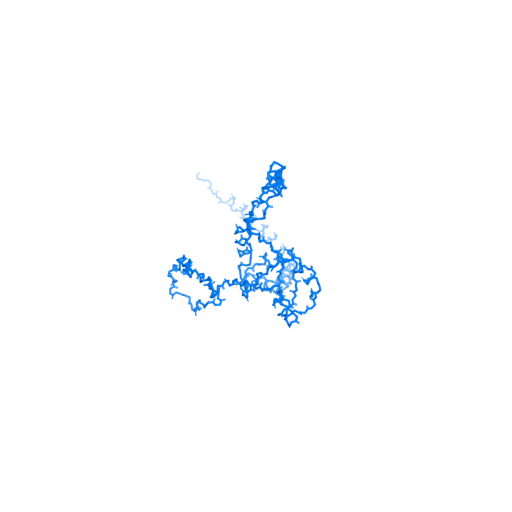HIS A 1 80 ? 2.797 -6.948 -2.912 1.00 74.25 80 HIS A C 1
ATOM 626 O O . HIS A 1 80 ? 3.811 -7.061 -3.595 1.00 74.25 80 HIS A O 1
ATOM 632 N N . LEU A 1 81 ? 2.106 -5.801 -2.871 1.00 81.50 81 LEU A N 1
ATOM 633 C CA . LEU A 1 81 ? 2.409 -4.666 -3.763 1.00 81.50 81 LEU A CA 1
ATOM 634 C C . LEU A 1 81 ? 3.802 -4.128 -3.528 1.00 81.50 81 LEU A C 1
ATOM 636 O O . LEU A 1 81 ? 4.610 -4.077 -4.45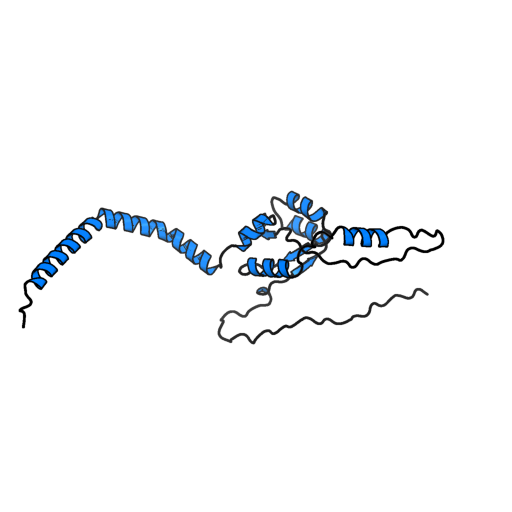0 1.00 81.50 81 LEU A O 1
ATOM 640 N N . SER A 1 82 ? 4.109 -3.844 -2.270 1.00 83.81 82 SER A N 1
ATOM 641 C CA . SER A 1 82 ? 5.442 -3.438 -1.839 1.00 83.81 82 SER A CA 1
ATOM 642 C C . SER A 1 82 ? 6.519 -4.454 -2.218 1.00 83.81 82 SER A C 1
ATOM 644 O O . SER A 1 82 ? 7.598 -4.068 -2.665 1.00 83.81 82 SER A O 1
ATOM 646 N N . ALA A 1 83 ? 6.239 -5.753 -2.092 1.00 83.81 83 ALA A N 1
ATOM 647 C CA . ALA A 1 83 ? 7.184 -6.803 -2.459 1.00 83.81 83 ALA A CA 1
ATOM 648 C C . ALA A 1 83 ? 7.435 -6.852 -3.975 1.00 83.81 83 ALA A C 1
ATOM 650 O O . ALA A 1 83 ? 8.585 -6.986 -4.395 1.00 83.81 83 ALA A O 1
ATOM 651 N N . ILE A 1 84 ? 6.386 -6.691 -4.786 1.00 83.88 84 ILE A N 1
ATOM 652 C CA . ILE A 1 84 ? 6.463 -6.678 -6.251 1.00 83.88 84 ILE A CA 1
ATOM 653 C C . ILE A 1 84 ? 7.189 -5.423 -6.735 1.00 83.88 84 ILE A C 1
ATOM 655 O O . ILE A 1 84 ? 8.141 -5.552 -7.499 1.00 83.88 84 ILE A O 1
ATOM 659 N N . LEU A 1 85 ? 6.820 -4.233 -6.247 1.00 84.00 85 LEU A N 1
ATOM 660 C CA . LEU A 1 85 ? 7.525 -2.985 -6.566 1.00 84.00 85 LEU A CA 1
ATOM 661 C C . LEU A 1 85 ? 9.011 -3.090 -6.213 1.00 84.00 85 LEU A C 1
ATOM 663 O O . LEU A 1 85 ? 9.876 -2.798 -7.029 1.00 84.00 85 LEU A O 1
ATOM 667 N N . ARG A 1 86 ? 9.332 -3.623 -5.029 1.00 84.12 86 ARG A N 1
ATOM 668 C CA . ARG A 1 86 ? 10.721 -3.820 -4.603 1.00 84.12 86 ARG A CA 1
ATOM 669 C C . ARG A 1 86 ? 11.469 -4.823 -5.480 1.00 84.12 86 ARG A C 1
ATOM 671 O O . ARG A 1 86 ? 12.668 -4.658 -5.706 1.00 84.12 86 ARG A O 1
ATOM 678 N N . ALA A 1 87 ? 10.808 -5.885 -5.935 1.00 84.50 87 ALA A N 1
ATOM 679 C CA . ALA A 1 87 ? 11.394 -6.835 -6.875 1.00 84.50 87 ALA A CA 1
ATOM 680 C C . ALA A 1 87 ? 11.638 -6.179 -8.244 1.00 84.50 87 ALA A C 1
ATOM 682 O O . ALA A 1 87 ? 12.698 -6.383 -8.838 1.00 84.50 87 ALA A O 1
ATOM 683 N N . MET A 1 88 ? 10.708 -5.337 -8.698 1.00 81.00 88 MET A N 1
ATOM 684 C CA . MET A 1 88 ? 10.821 -4.573 -9.935 1.00 81.00 88 MET A CA 1
ATOM 685 C C . MET A 1 88 ? 11.979 -3.570 -9.878 1.00 81.00 88 MET A C 1
ATOM 687 O O . MET A 1 88 ? 12.887 -3.666 -10.705 1.00 81.00 88 MET A O 1
ATOM 691 N N . ASP A 1 89 ? 12.036 -2.716 -8.856 1.00 81.00 89 ASP A N 1
ATOM 692 C CA . ASP A 1 89 ? 13.125 -1.752 -8.635 1.00 81.00 89 ASP A CA 1
ATOM 693 C C . ASP A 1 89 ? 14.512 -2.414 -8.618 1.00 81.00 89 ASP A C 1
ATOM 695 O O . ASP A 1 89 ? 15.503 -1.853 -9.089 1.00 81.00 89 ASP A O 1
ATOM 699 N N . ARG A 1 90 ? 14.600 -3.640 -8.084 1.00 83.12 90 ARG A N 1
ATOM 700 C CA . ARG A 1 90 ? 15.847 -4.421 -8.047 1.00 83.12 90 ARG A CA 1
ATOM 701 C C . ARG A 1 90 ? 16.222 -5.032 -9.391 1.00 83.12 90 ARG A C 1
ATOM 703 O O . ARG A 1 90 ? 17.408 -5.211 -9.653 1.00 83.12 90 ARG A O 1
ATOM 710 N N . SER A 1 91 ? 15.237 -5.399 -10.205 1.00 80.88 91 SER A N 1
ATOM 711 C CA . SER A 1 91 ? 15.467 -6.106 -11.469 1.00 80.88 91 SER A CA 1
ATOM 712 C C . SER A 1 91 ? 16.079 -5.216 -12.555 1.00 80.88 91 SER A C 1
ATOM 714 O O . SER A 1 91 ? 16.846 -5.705 -13.383 1.00 80.88 91 SER A O 1
ATOM 716 N N . ALA A 1 92 ? 15.790 -3.914 -12.531 1.00 73.81 92 ALA A N 1
ATOM 717 C CA . ALA A 1 92 ? 16.320 -2.953 -13.493 1.00 73.81 92 ALA A CA 1
ATOM 718 C C . ALA A 1 92 ? 16.583 -1.602 -12.807 1.00 73.81 92 ALA A C 1
ATOM 720 O O . ALA A 1 92 ? 15.785 -0.673 -12.951 1.00 73.81 92 ALA A O 1
ATOM 721 N N . PRO A 1 93 ? 17.692 -1.480 -12.051 1.00 69.25 93 PRO A N 1
ATOM 722 C CA . PRO A 1 93 ? 18.032 -0.233 -11.384 1.00 69.25 93 PRO A CA 1
ATOM 723 C C . PRO A 1 93 ? 18.246 0.889 -12.413 1.00 69.25 93 PRO A C 1
ATOM 725 O O . PRO A 1 93 ? 18.767 0.638 -13.505 1.00 69.25 93 PRO A O 1
ATOM 728 N N . PRO A 1 94 ? 17.886 2.139 -12.075 1.00 73.81 94 PRO A N 1
ATOM 729 C CA . PRO A 1 94 ? 18.025 3.261 -12.989 1.00 73.81 94 PRO A CA 1
ATOM 730 C C . PRO A 1 94 ? 19.486 3.447 -13.410 1.00 73.81 94 PRO A C 1
ATOM 732 O O . PRO A 1 94 ? 20.405 3.370 -12.588 1.00 73.81 94 PRO A O 1
ATOM 735 N N . ARG A 1 95 ? 19.704 3.729 -14.701 1.00 71.62 95 ARG A N 1
ATOM 736 C CA . ARG A 1 95 ? 21.037 4.027 -15.233 1.00 71.62 95 ARG A CA 1
ATOM 737 C C . ARG A 1 95 ? 21.661 5.194 -14.473 1.00 71.62 95 ARG A C 1
ATOM 739 O O . ARG A 1 95 ? 21.132 6.305 -14.462 1.00 71.62 95 ARG A O 1
ATOM 746 N N . LEU A 1 96 ? 22.828 4.942 -13.886 1.00 73.31 96 LEU A N 1
ATOM 747 C CA . LEU A 1 96 ? 23.678 6.004 -13.364 1.00 73.31 96 LEU A CA 1
ATOM 748 C C . LEU A 1 96 ? 24.062 6.948 -14.517 1.00 73.31 96 LEU A C 1
ATOM 750 O O . LEU A 1 96 ? 24.349 6.470 -15.623 1.00 73.31 96 LEU A O 1
ATOM 754 N N . PRO A 1 97 ? 24.096 8.272 -14.287 1.00 71.69 97 PRO A N 1
ATOM 755 C CA . PRO A 1 97 ? 24.558 9.208 -15.298 1.00 71.69 97 PRO A CA 1
ATOM 756 C C . PRO A 1 97 ? 26.001 8.864 -15.683 1.00 71.69 97 PRO A C 1
ATOM 758 O O . PRO A 1 97 ? 26.869 8.684 -14.826 1.00 71.69 97 PRO A O 1
ATOM 761 N N . MET A 1 98 ? 26.252 8.736 -16.985 1.00 68.94 98 MET A N 1
ATOM 762 C CA . MET A 1 98 ? 27.567 8.359 -17.494 1.00 68.94 98 MET A CA 1
ATOM 763 C C . MET A 1 98 ? 28.627 9.380 -17.085 1.00 68.94 98 MET A C 1
ATOM 765 O O . MET A 1 98 ? 28.458 10.590 -17.250 1.00 68.94 98 MET A O 1
ATOM 769 N N . THR A 1 99 ? 29.753 8.873 -16.579 1.00 78.62 99 THR A N 1
ATOM 770 C CA . THR A 1 99 ? 30.905 9.712 -16.232 1.00 78.62 99 THR A CA 1
ATOM 771 C C . THR A 1 99 ? 31.394 10.488 -17.466 1.00 78.62 99 THR A C 1
ATOM 773 O O . THR A 1 99 ? 31.334 9.967 -18.585 1.00 78.62 99 THR A O 1
ATOM 776 N N . PRO A 1 100 ? 31.951 11.705 -17.312 1.00 75.75 100 PRO A N 1
ATOM 777 C CA . PRO A 1 100 ? 32.376 12.532 -18.449 1.00 75.75 100 PRO A CA 1
ATOM 778 C C . PRO A 1 100 ? 33.385 11.819 -19.367 1.00 75.75 100 PRO A C 1
ATOM 780 O O . PRO A 1 100 ? 33.368 11.996 -20.584 1.00 75.75 100 PRO A O 1
ATOM 783 N N . LYS A 1 101 ? 34.211 10.925 -18.806 1.00 75.50 101 LYS A N 1
ATOM 784 C CA . LYS A 1 101 ? 35.160 10.086 -19.558 1.00 75.50 101 LYS A CA 1
ATOM 785 C C . LYS A 1 101 ? 34.475 9.027 -20.432 1.00 75.50 101 LYS A C 1
ATOM 787 O O . LYS A 1 101 ? 35.008 8.674 -21.482 1.00 75.50 101 LYS A O 1
ATOM 792 N N . GLN A 1 102 ? 33.331 8.491 -20.010 1.00 72.56 102 GLN A N 1
ATOM 793 C CA . GLN A 1 102 ? 32.547 7.532 -20.796 1.00 72.56 102 GLN A CA 1
ATOM 794 C C . GLN A 1 102 ? 31.774 8.245 -21.909 1.00 72.56 102 GLN A C 1
ATOM 796 O O . GLN A 1 102 ? 31.827 7.785 -23.047 1.00 72.56 102 GLN A O 1
ATOM 801 N N . ASN A 1 103 ? 31.199 9.418 -21.625 1.00 71.94 103 ASN A N 1
ATOM 802 C CA . ASN A 1 103 ? 30.540 10.257 -22.634 1.00 71.94 103 ASN A CA 1
ATOM 803 C C . ASN A 1 103 ? 31.490 10.630 -23.779 1.00 71.94 103 ASN A C 1
ATOM 805 O O . ASN A 1 103 ? 31.138 10.476 -24.945 1.00 71.94 103 ASN A O 1
ATOM 809 N N . ALA A 1 104 ? 32.726 11.034 -23.465 1.00 74.44 104 ALA A N 1
ATOM 810 C CA . ALA A 1 104 ? 33.737 11.349 -24.476 1.00 74.44 104 ALA A CA 1
ATOM 811 C C . ALA A 1 104 ? 34.107 10.129 -25.345 1.00 74.44 104 ALA A C 1
ATOM 813 O O . ALA A 1 104 ? 34.268 10.249 -26.558 1.00 74.44 104 ALA A O 1
ATOM 814 N N . LYS A 1 105 ? 34.186 8.931 -24.748 1.00 74.19 105 LYS A N 1
ATOM 815 C CA . LYS A 1 105 ? 34.445 7.679 -25.480 1.00 74.19 105 LYS A CA 1
ATOM 816 C C . LYS A 1 105 ? 33.271 7.264 -26.365 1.00 74.19 105 LYS A C 1
ATOM 818 O O . LYS A 1 105 ? 33.495 6.688 -27.426 1.00 74.19 105 LYS A O 1
ATOM 823 N N . GLU A 1 106 ? 32.035 7.512 -25.945 1.00 72.19 106 GLU A N 1
ATOM 824 C CA . GLU A 1 106 ? 30.853 7.250 -26.770 1.00 72.19 106 GLU A CA 1
ATOM 825 C C . GLU A 1 106 ? 30.693 8.265 -27.899 1.00 72.19 106 GLU A C 1
ATOM 827 O O . GLU A 1 106 ? 30.369 7.871 -29.020 1.00 72.19 106 GLU A O 1
ATOM 832 N N . ALA A 1 107 ? 30.991 9.538 -27.638 1.00 72.88 107 ALA A N 1
ATOM 833 C CA . ALA A 1 107 ? 31.032 10.585 -28.652 1.00 72.88 107 ALA A CA 1
ATOM 834 C C . ALA A 1 107 ? 32.102 10.284 -29.712 1.00 7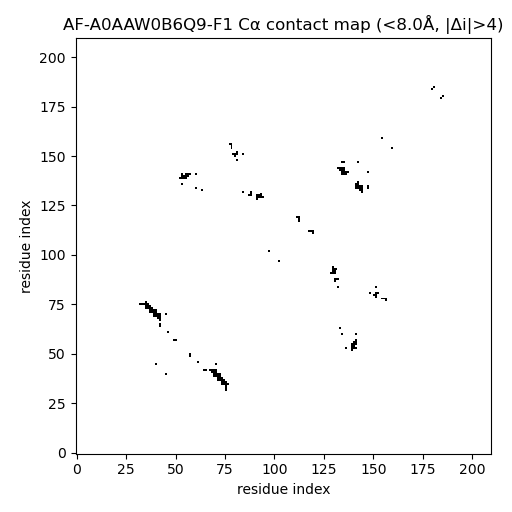2.88 107 ALA A C 1
ATOM 836 O O . ALA A 1 107 ? 31.796 10.299 -30.898 1.00 72.88 107 ALA A O 1
ATOM 837 N N . ALA A 1 108 ? 33.310 9.876 -29.305 1.00 71.56 108 ALA A N 1
ATOM 838 C CA . ALA A 1 108 ? 34.378 9.478 -30.227 1.00 71.56 108 ALA A CA 1
ATOM 839 C C . ALA A 1 108 ? 34.035 8.229 -31.063 1.00 71.56 108 ALA A C 1
ATOM 841 O O . ALA A 1 108 ? 34.496 8.087 -32.189 1.00 71.56 108 ALA A O 1
ATOM 842 N N . LYS A 1 109 ? 33.202 7.315 -30.541 1.00 70.69 109 LYS A N 1
ATOM 843 C CA . LYS A 1 109 ? 32.702 6.150 -31.298 1.00 70.69 109 LYS A CA 1
ATOM 844 C C . LYS A 1 109 ? 31.587 6.505 -32.289 1.00 70.69 109 LYS A C 1
ATOM 846 O O . LYS A 1 109 ? 31.342 5.715 -33.199 1.00 70.69 109 LYS A O 1
ATOM 851 N N . LYS A 1 110 ? 30.890 7.627 -32.077 1.00 71.62 110 LYS A N 1
ATOM 852 C CA . LYS A 1 110 ? 29.822 8.155 -32.946 1.00 71.62 110 LYS A CA 1
ATOM 853 C C . LYS A 1 110 ? 30.324 9.217 -33.932 1.00 71.62 110 LYS A C 1
ATOM 855 O O . LYS A 1 110 ? 29.608 9.509 -34.884 1.00 71.62 110 LYS A O 1
ATOM 860 N N . ALA A 1 111 ? 31.506 9.782 -33.692 1.00 76.81 111 ALA A N 1
ATOM 861 C CA . ALA A 1 111 ? 32.136 10.774 -34.551 1.00 76.81 111 ALA A CA 1
ATOM 862 C C . ALA A 1 111 ? 32.451 10.204 -35.944 1.00 76.81 111 ALA A C 1
ATOM 864 O O . ALA A 1 111 ? 32.703 9.004 -36.104 1.00 76.81 111 ALA A O 1
ATOM 865 N N . ASP A 1 112 ? 32.409 11.087 -36.941 1.00 73.38 112 ASP A N 1
ATOM 866 C CA . ASP A 1 112 ? 32.742 10.769 -38.327 1.00 73.38 112 ASP A CA 1
ATOM 867 C C . ASP A 1 112 ? 34.246 10.452 -38.425 1.00 73.38 112 ASP A C 1
ATOM 869 O O . ASP A 1 112 ? 35.047 11.151 -37.800 1.00 73.38 112 ASP A O 1
ATOM 873 N N . PRO A 1 113 ? 34.671 9.374 -39.109 1.00 74.06 113 PRO A N 1
ATOM 874 C CA . PRO A 1 113 ? 36.092 9.099 -39.270 1.00 74.06 113 PRO A CA 1
ATOM 875 C C . PRO A 1 113 ? 36.793 10.243 -40.012 1.00 74.06 113 PRO A C 1
ATOM 877 O O . PRO A 1 113 ? 36.366 10.626 -41.094 1.00 74.06 113 PRO A O 1
ATOM 880 N N . ASP A 1 114 ? 37.941 10.691 -39.493 1.00 77.06 114 ASP A N 1
ATOM 881 C CA . ASP A 1 114 ? 38.764 11.776 -40.070 1.00 77.06 114 ASP A CA 1
ATOM 882 C C . ASP A 1 114 ? 39.223 11.527 -41.525 1.00 77.06 114 ASP A C 1
ATOM 884 O O . ASP A 1 114 ? 39.757 12.416 -42.184 1.00 77.06 114 ASP A O 1
ATOM 888 N N . GLN A 1 115 ? 39.047 10.304 -42.038 1.00 82.25 115 GLN A N 1
ATOM 889 C CA . GLN A 1 115 ? 39.404 9.919 -43.399 1.00 82.25 115 GLN A CA 1
ATOM 890 C C . GLN A 1 115 ? 38.148 9.723 -44.265 1.00 82.25 115 GLN A C 1
ATOM 892 O O . GLN A 1 115 ? 37.380 8.788 -44.007 1.00 82.25 115 GLN A O 1
ATOM 897 N N . PRO A 1 116 ? 37.986 10.498 -45.357 1.00 72.69 116 PRO A N 1
ATOM 898 C CA . PRO A 1 116 ? 36.757 10.548 -46.160 1.00 72.69 116 PRO A CA 1
ATOM 899 C C . PRO A 1 116 ? 36.400 9.233 -46.877 1.00 72.69 116 PRO A C 1
ATOM 901 O O . PRO A 1 116 ? 35.263 9.048 -47.301 1.00 72.69 116 PRO A O 1
ATOM 904 N N . SER A 1 117 ? 37.336 8.287 -46.988 1.00 77.25 117 SER A N 1
ATOM 905 C CA . SER A 1 117 ? 37.116 6.989 -47.649 1.00 77.25 117 SER A CA 1
ATOM 906 C C . SER A 1 117 ? 36.716 5.860 -46.688 1.00 77.25 117 SER A C 1
ATOM 908 O O . SER A 1 117 ? 36.495 4.727 -47.122 1.00 77.25 117 SER A O 1
ATOM 910 N N . ARG A 1 118 ? 36.647 6.114 -45.373 1.00 78.88 118 ARG A N 1
ATOM 911 C CA . ARG A 1 118 ? 36.393 5.075 -44.366 1.00 78.88 118 ARG A CA 1
ATOM 912 C C . ARG A 1 118 ? 34.918 5.045 -43.975 1.00 78.88 118 ARG A C 1
ATOM 914 O O . ARG A 1 118 ? 34.389 5.977 -43.388 1.00 78.88 118 ARG A O 1
ATOM 921 N N . ARG A 1 119 ? 34.249 3.920 -44.228 1.00 75.00 119 ARG A N 1
ATOM 922 C CA . ARG A 1 119 ? 32.853 3.718 -43.813 1.00 75.00 119 ARG A CA 1
ATOM 923 C C . ARG A 1 119 ? 32.723 3.735 -42.285 1.00 75.00 119 ARG A C 1
ATOM 925 O O . ARG A 1 119 ? 33.408 2.969 -41.603 1.00 75.00 119 ARG A O 1
ATOM 932 N N . MET A 1 120 ? 31.781 4.526 -41.765 1.00 71.38 120 MET A N 1
ATOM 933 C CA . MET A 1 120 ? 31.404 4.513 -40.346 1.00 71.38 120 MET A CA 1
ATOM 934 C C . MET A 1 120 ? 31.104 3.088 -39.860 1.00 71.38 120 MET A C 1
ATOM 936 O O . MET A 1 120 ? 30.349 2.326 -40.481 1.00 71.38 120 MET A O 1
ATOM 940 N N . LYS A 1 121 ? 31.674 2.724 -38.708 1.00 72.44 121 LYS A N 1
ATOM 941 C CA . LYS A 1 121 ? 31.403 1.438 -38.062 1.00 72.44 121 LYS A CA 1
ATO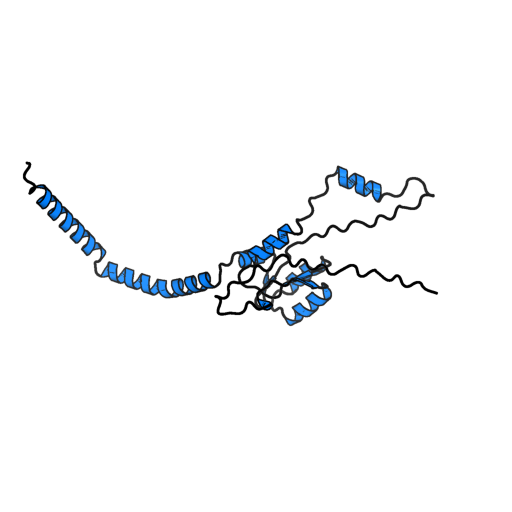M 942 C C . LYS A 1 121 ? 30.003 1.485 -37.453 1.00 72.44 121 LYS A C 1
ATOM 944 O O . LYS A 1 121 ? 29.788 2.150 -36.447 1.00 72.44 121 LYS A O 1
ATOM 949 N N . ARG A 1 122 ? 29.055 0.755 -38.048 1.00 74.50 122 ARG A N 1
ATOM 950 C CA . ARG A 1 122 ? 27.707 0.574 -37.487 1.00 74.50 122 ARG A CA 1
ATOM 951 C C . ARG A 1 122 ? 27.823 -0.160 -36.153 1.00 74.50 122 ARG A C 1
ATOM 953 O O . ARG A 1 122 ? 28.019 -1.372 -36.129 1.00 74.50 122 ARG A O 1
ATOM 960 N N . SER A 1 123 ? 27.739 0.573 -35.052 1.00 70.44 123 SER A N 1
ATOM 961 C CA . SER A 1 123 ? 27.538 -0.012 -33.735 1.00 70.44 123 SER A CA 1
ATOM 962 C C . SER A 1 123 ? 26.035 -0.149 -33.511 1.00 70.44 123 SER A C 1
ATOM 964 O O . SER A 1 123 ? 25.293 0.828 -33.564 1.00 70.44 123 SER A O 1
ATOM 966 N N . CYS A 1 124 ? 25.566 -1.379 -33.300 1.00 70.50 124 CYS A N 1
ATOM 967 C CA . CYS A 1 124 ? 24.254 -1.562 -32.693 1.00 70.50 124 CYS A CA 1
ATOM 968 C C . CYS A 1 124 ? 24.412 -1.164 -31.222 1.00 70.50 124 CYS A C 1
ATOM 970 O O . CYS A 1 124 ? 25.230 -1.786 -30.535 1.00 70.50 124 CYS A O 1
ATOM 972 N N . PRO A 1 125 ? 23.731 -0.110 -30.741 1.00 69.00 125 PRO A N 1
ATOM 973 C CA . PRO A 1 125 ? 23.803 0.236 -29.333 1.00 69.00 125 PRO A CA 1
ATOM 974 C C . PRO A 1 125 ? 23.257 -0.938 -28.522 1.00 69.00 125 PRO A C 1
ATOM 976 O O . PRO A 1 125 ? 22.207 -1.494 -28.848 1.00 69.00 125 PRO A O 1
ATOM 979 N N . VAL A 1 126 ? 23.976 -1.322 -27.470 1.00 74.25 126 VAL A N 1
ATOM 980 C CA . VAL A 1 126 ? 23.439 -2.254 -26.480 1.00 74.25 126 VAL A CA 1
ATOM 981 C C . VAL A 1 126 ? 22.323 -1.506 -25.756 1.00 74.25 126 VAL A C 1
ATOM 983 O O . VAL A 1 126 ? 22.582 -0.547 -25.030 1.00 74.25 126 VAL A O 1
ATOM 986 N N . LEU A 1 127 ? 21.076 -1.894 -26.022 1.00 72.94 127 LEU A N 1
ATOM 987 C CA . LEU A 1 127 ? 19.908 -1.363 -25.329 1.00 72.94 127 LEU A CA 1
ATOM 988 C C . LEU A 1 127 ? 19.892 -1.964 -23.926 1.00 72.94 127 LEU A C 1
ATOM 990 O O . LEU A 1 127 ? 19.459 -3.097 -23.736 1.00 72.94 127 LEU A O 1
ATOM 994 N N . VAL A 1 128 ? 20.412 -1.213 -22.961 1.00 73.38 128 VAL A N 1
ATOM 995 C CA . VAL A 1 128 ? 20.264 -1.546 -21.544 1.00 73.38 128 VAL A CA 1
ATOM 996 C C . VAL A 1 128 ? 18.817 -1.225 -21.156 1.00 73.38 128 VAL A C 1
ATOM 998 O O . VAL A 1 128 ? 18.398 -0.080 -21.359 1.00 73.38 128 VAL A O 1
ATOM 1001 N N . PRO A 1 129 ? 18.027 -2.213 -20.699 1.00 74.56 129 PRO A N 1
ATOM 1002 C CA . PRO A 1 129 ? 16.656 -1.971 -20.283 1.00 74.56 129 PRO A CA 1
ATOM 1003 C C . PRO A 1 129 ? 16.647 -1.208 -18.957 1.00 74.56 129 PRO A C 1
ATOM 1005 O O . PRO A 1 129 ? 17.238 -1.658 -17.980 1.00 74.56 129 PRO A O 1
ATOM 1008 N N . ASP A 1 130 ? 15.937 -0.083 -18.932 1.00 75.38 130 ASP A N 1
ATOM 1009 C CA . ASP A 1 130 ? 15.599 0.621 -17.698 1.00 75.38 130 ASP A CA 1
ATOM 1010 C C . ASP A 1 130 ? 14.136 0.355 -17.379 1.00 75.38 130 ASP A C 1
ATOM 1012 O O . ASP A 1 130 ? 13.288 0.378 -18.279 1.00 75.38 130 ASP A O 1
ATOM 1016 N N . MET A 1 131 ? 13.837 0.168 -16.098 1.00 77.75 131 MET A N 1
ATOM 1017 C CA . MET A 1 131 ? 12.468 0.132 -15.614 1.00 77.75 131 MET A CA 1
ATOM 1018 C C . MET A 1 131 ? 12.265 1.262 -14.617 1.00 77.75 131 MET A C 1
ATOM 1020 O O . MET A 1 131 ? 13.116 1.535 -13.774 1.00 77.75 131 MET A O 1
ATOM 1024 N N . LYS A 1 132 ? 11.141 1.954 -14.763 1.00 78.19 132 LYS A N 1
ATOM 1025 C CA . LYS A 1 132 ? 10.710 3.006 -13.855 1.00 78.19 132 LYS A CA 1
ATOM 1026 C C . LYS A 1 132 ? 9.246 2.779 -13.534 1.00 78.19 132 LYS A C 1
ATOM 1028 O O . LYS A 1 132 ? 8.454 2.552 -14.449 1.00 78.19 132 LYS A O 1
ATOM 1033 N N . ASP A 1 133 ? 8.898 2.912 -12.264 1.00 78.56 133 ASP A N 1
ATOM 1034 C CA . ASP A 1 133 ? 7.509 2.926 -11.832 1.00 78.56 133 ASP A CA 1
ATOM 1035 C C . ASP A 1 133 ? 6.820 4.180 -12.373 1.00 78.56 133 ASP A C 1
ATOM 1037 O O . ASP A 1 133 ? 7.215 5.314 -12.081 1.00 78.56 133 ASP A O 1
ATOM 1041 N N . MET A 1 134 ? 5.808 3.974 -13.214 1.00 75.06 134 MET A N 1
ATOM 1042 C CA . MET A 1 134 ? 5.093 5.059 -13.889 1.00 75.06 134 MET A CA 1
ATOM 1043 C C . MET A 1 134 ? 3.785 5.406 -13.183 1.00 75.06 134 MET A C 1
ATOM 1045 O O . MET A 1 134 ? 3.461 6.576 -13.033 1.00 75.06 134 MET A O 1
ATOM 1049 N N . GLY A 1 135 ? 3.039 4.412 -12.718 1.00 77.75 135 GLY A N 1
ATOM 1050 C CA . GLY A 1 135 ? 1.736 4.629 -12.106 1.00 77.75 135 GLY A CA 1
ATOM 1051 C C . GLY A 1 135 ? 0.911 3.354 -12.097 1.00 77.75 135 GLY A C 1
ATOM 1052 O O . GLY A 1 135 ? 1.257 2.383 -12.772 1.00 77.75 135 GLY A O 1
ATOM 1053 N N . THR A 1 136 ? -0.182 3.360 -11.344 1.00 79.06 136 THR A N 1
ATOM 1054 C CA . THR A 1 136 ? -1.120 2.234 -11.269 1.00 79.06 136 THR A CA 1
ATOM 1055 C C . THR A 1 136 ? -2.543 2.714 -11.516 1.00 79.06 136 THR A C 1
ATOM 1057 O O . THR A 1 136 ? -2.884 3.863 -11.242 1.00 79.06 136 THR A O 1
ATOM 1060 N N . LEU A 1 137 ? -3.382 1.834 -12.061 1.00 78.56 137 LEU A N 1
ATOM 1061 C CA . LEU A 1 137 ? -4.828 2.024 -12.096 1.00 78.56 137 LEU A CA 1
ATOM 1062 C C . LEU A 1 137 ? -5.423 1.131 -11.010 1.00 78.56 137 LEU A C 1
ATOM 1064 O O . LEU A 1 137 ? -5.311 -0.089 -11.095 1.00 78.56 137 LEU A O 1
ATOM 1068 N N . ILE A 1 138 ? -6.034 1.733 -9.996 1.00 80.62 138 ILE A N 1
ATOM 1069 C CA . ILE A 1 138 ? -6.653 1.019 -8.877 1.00 80.62 138 ILE A CA 1
ATOM 1070 C C . ILE A 1 138 ? -8.080 1.532 -8.747 1.00 80.62 138 ILE A C 1
ATOM 1072 O O . ILE A 1 138 ? -8.294 2.738 -8.658 1.00 80.62 138 ILE A O 1
ATOM 1076 N N . GLU A 1 139 ? -9.054 0.620 -8.786 1.00 79.94 139 GLU A N 1
ATOM 1077 C CA . GLU A 1 139 ? -10.484 0.943 -8.634 1.00 79.94 139 GLU A CA 1
ATOM 1078 C C . GLU A 1 139 ? -10.959 2.069 -9.579 1.00 79.94 139 GLU A C 1
ATOM 1080 O O . GLU A 1 139 ? -11.715 2.962 -9.203 1.00 79.94 139 GLU A O 1
ATOM 1085 N N . GLY A 1 140 ? -10.464 2.061 -10.823 1.00 77.44 140 GLY A N 1
ATOM 1086 C CA . GLY A 1 140 ? -10.807 3.066 -11.836 1.00 77.44 140 GLY A CA 1
ATOM 1087 C C . GLY A 1 140 ? -10.131 4.431 -11.654 1.00 77.44 140 GLY A C 1
ATOM 1088 O O . GLY A 1 140 ? -10.391 5.331 -12.451 1.00 77.44 140 GLY A O 1
ATOM 1089 N N . LYS A 1 141 ? -9.247 4.582 -10.658 1.00 80.12 141 LYS A N 1
ATOM 1090 C CA . LYS A 1 141 ? -8.461 5.793 -10.385 1.00 80.12 141 LYS A CA 1
ATOM 1091 C C . LYS A 1 141 ? -6.996 5.591 -10.752 1.00 80.12 141 LYS A C 1
ATOM 1093 O O . LYS A 1 141 ? -6.396 4.566 -10.431 1.00 80.12 141 LYS A O 1
ATOM 1098 N N . VAL A 1 142 ? -6.411 6.582 -11.418 1.00 80.31 142 VAL A N 1
ATOM 1099 C CA . VAL A 1 142 ? -4.985 6.575 -11.769 1.00 80.31 142 VAL A CA 1
ATOM 1100 C C . VAL A 1 142 ? -4.163 7.178 -10.630 1.00 80.31 142 VAL A C 1
ATOM 1102 O O . VAL A 1 142 ? -4.393 8.320 -10.238 1.00 80.31 142 VAL A O 1
ATOM 1105 N N . PHE A 1 143 ? -3.156 6.442 -10.163 1.00 82.88 143 PHE A N 1
ATOM 1106 C CA . PHE A 1 143 ? -2.169 6.893 -9.186 1.00 82.88 143 PHE A CA 1
ATOM 1107 C C . PHE A 1 143 ? -0.816 7.162 -9.853 1.00 82.88 143 PHE A C 1
ATOM 1109 O O . PHE A 1 143 ? -0.310 6.356 -10.636 1.00 82.88 143 PHE A O 1
ATOM 1116 N N . LEU A 1 144 ? -0.219 8.306 -9.515 1.00 84.69 144 LEU A N 1
ATOM 1117 C CA . LEU A 1 144 ? 1.150 8.679 -9.887 1.00 84.69 144 LEU A CA 1
ATOM 1118 C C . LEU A 1 144 ? 2.182 7.890 -9.060 1.00 84.69 144 LEU A C 1
ATOM 1120 O O . LEU A 1 144 ? 1.825 7.387 -7.999 1.00 84.69 144 LEU A O 1
ATOM 1124 N N . PRO A 1 145 ? 3.474 7.850 -9.449 1.00 81.88 145 PRO A N 1
ATOM 1125 C CA . PRO A 1 145 ? 4.496 7.031 -8.788 1.00 81.88 145 PRO A CA 1
ATOM 1126 C C . PRO A 1 145 ? 4.622 7.266 -7.279 1.00 81.88 145 PRO A C 1
ATOM 1128 O O . PRO A 1 145 ? 5.030 6.369 -6.553 1.00 81.88 145 PRO A O 1
ATOM 1131 N N . GLN A 1 146 ? 4.292 8.472 -6.803 1.00 82.94 146 GLN A N 1
ATOM 1132 C CA . GLN A 1 146 ? 4.230 8.777 -5.372 1.00 82.94 146 GLN A CA 1
ATOM 1133 C C . GLN A 1 146 ? 3.033 8.082 -4.709 1.00 82.94 146 GLN A C 1
ATOM 1135 O O . GLN A 1 146 ? 3.233 7.306 -3.786 1.00 82.94 146 GLN A O 1
ATOM 1140 N N . GLY A 1 147 ? 1.825 8.246 -5.256 1.00 83.50 147 GLY A N 1
ATOM 1141 C CA . GLY A 1 147 ? 0.619 7.581 -4.747 1.00 83.50 147 GLY A CA 1
ATOM 1142 C C . GLY A 1 147 ? 0.657 6.053 -4.856 1.00 83.5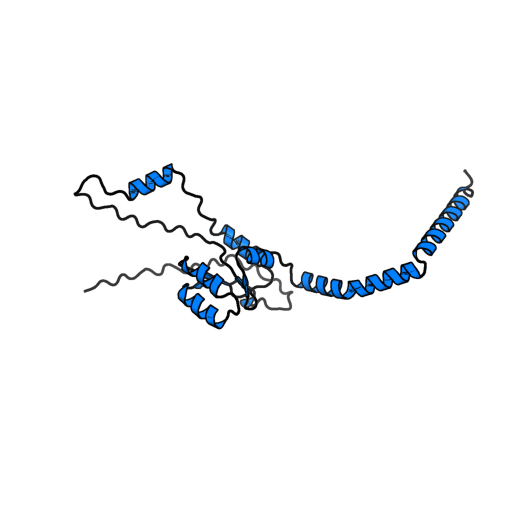0 147 GLY A C 1
ATOM 1143 O O . GLY A 1 147 ? 0.038 5.363 -4.057 1.00 83.50 147 GLY A O 1
ATOM 1144 N N . VAL A 1 148 ? 1.428 5.501 -5.799 1.00 84.25 148 VAL A N 1
ATOM 1145 C CA . VAL A 1 148 ? 1.667 4.050 -5.878 1.00 84.25 148 VAL A CA 1
ATOM 1146 C C . VAL A 1 148 ? 2.363 3.529 -4.617 1.00 84.25 148 VAL A C 1
ATOM 1148 O O . VAL A 1 148 ? 2.057 2.423 -4.176 1.00 84.25 148 VAL A O 1
ATOM 1151 N N . LYS A 1 149 ? 3.266 4.316 -4.016 1.00 84.56 149 LYS A N 1
ATOM 1152 C CA . LYS A 1 149 ? 3.953 3.941 -2.771 1.00 84.56 149 LYS A CA 1
ATOM 1153 C C . LYS A 1 149 ? 3.007 3.965 -1.578 1.00 84.56 149 LYS A C 1
ATOM 1155 O O . LYS A 1 149 ? 3.035 3.028 -0.793 1.00 84.56 149 LYS A O 1
ATOM 1160 N N . ASP A 1 150 ? 2.114 4.947 -1.512 1.00 86.94 150 ASP A N 1
ATOM 1161 C CA . ASP A 1 150 ? 1.112 5.036 -0.443 1.00 86.94 150 ASP A CA 1
ATOM 1162 C C . ASP A 1 150 ? 0.186 3.808 -0.443 1.00 86.94 150 ASP A C 1
ATOM 1164 O O . ASP A 1 150 ? -0.113 3.232 0.600 1.00 86.94 150 ASP A O 1
ATOM 1168 N N . VAL A 1 151 ? -0.217 3.342 -1.631 1.00 85.19 151 VAL A N 1
ATOM 1169 C CA . VAL A 1 151 ? -0.996 2.100 -1.770 1.00 85.19 151 VAL A CA 1
ATOM 1170 C C . VAL A 1 151 ? -0.132 0.866 -1.462 1.00 85.19 151 VAL A C 1
ATOM 1172 O O . VAL A 1 151 ? -0.627 -0.124 -0.927 1.00 85.19 151 VAL A O 1
ATOM 1175 N N . ALA A 1 152 ? 1.171 0.911 -1.750 1.00 84.38 152 ALA A N 1
ATOM 1176 C CA . ALA A 1 152 ? 2.100 -0.175 -1.429 1.00 84.38 152 ALA A CA 1
ATOM 1177 C C . ALA A 1 152 ? 2.301 -0.388 0.072 1.00 84.38 152 ALA A C 1
ATOM 1179 O O . ALA A 1 152 ? 2.590 -1.510 0.492 1.00 84.38 152 ALA A O 1
ATOM 1180 N N . GLU A 1 153 ? 2.190 0.684 0.851 1.00 87.25 153 GLU A N 1
ATOM 1181 C CA . GLU A 1 153 ? 2.352 0.687 2.303 1.00 87.25 153 GLU A CA 1
ATOM 1182 C C . GLU A 1 153 ? 1.100 0.202 3.046 1.00 87.25 153 GLU A C 1
ATOM 1184 O O . GLU A 1 153 ? 1.156 -0.004 4.260 1.00 87.25 153 GLU A O 1
ATOM 1189 N N . LEU A 1 154 ? -0.012 -0.034 2.335 1.00 87.44 154 LEU A N 1
ATOM 1190 C CA . LEU A 1 154 ? -1.222 -0.573 2.944 1.00 87.44 154 LEU A CA 1
ATOM 1191 C C . LEU A 1 154 ? -0.945 -1.931 3.608 1.00 87.44 154 LEU A C 1
ATOM 1193 O O . LEU A 1 154 ? -0.251 -2.784 3.042 1.00 87.44 154 LEU A O 1
ATOM 1197 N N . PRO A 1 155 ? -1.492 -2.148 4.813 1.00 86.94 155 PRO A N 1
ATOM 1198 C CA . PRO A 1 155 ? -1.236 -3.360 5.561 1.00 86.94 155 PRO A CA 1
ATOM 1199 C C . PRO A 1 155 ? -2.093 -4.520 5.018 1.00 86.94 155 PRO A C 1
ATOM 1201 O O . PRO A 1 155 ? -2.925 -4.353 4.123 1.00 86.94 155 PRO A O 1
ATOM 1204 N N . THR A 1 156 ? -1.871 -5.732 5.529 1.00 87.00 156 THR A N 1
ATOM 1205 C CA . THR A 1 156 ? -2.557 -6.929 5.023 1.00 87.00 156 THR A CA 1
ATOM 1206 C C . THR A 1 156 ? -4.061 -6.879 5.294 1.00 87.00 156 THR A C 1
ATOM 1208 O O . THR A 1 156 ? -4.535 -6.238 6.232 1.00 87.00 156 THR A O 1
ATOM 1211 N N . LEU A 1 157 ? -4.836 -7.610 4.499 1.00 87.19 157 LEU A N 1
ATOM 1212 C CA . LEU A 1 157 ? -6.295 -7.610 4.591 1.00 87.19 157 LEU A CA 1
ATOM 1213 C C . LEU A 1 157 ? -6.819 -8.008 5.984 1.00 87.19 157 LEU A C 1
ATOM 1215 O O . LEU A 1 157 ? -7.776 -7.401 6.465 1.00 87.19 157 LEU A O 1
ATOM 1219 N N . ASP A 1 158 ? -6.170 -8.951 6.667 1.00 89.62 158 ASP A N 1
ATOM 1220 C CA . ASP A 1 158 ? -6.558 -9.339 8.030 1.00 89.62 158 ASP A CA 1
ATOM 1221 C C . ASP A 1 158 ? -6.328 -8.207 9.036 1.00 89.62 158 ASP A C 1
ATOM 1223 O O . ASP A 1 158 ? -7.171 -7.957 9.899 1.00 89.62 158 ASP A O 1
ATOM 1227 N N . THR A 1 159 ? -5.234 -7.456 8.886 1.00 90.56 159 THR A N 1
ATOM 1228 C CA . THR A 1 159 ? -4.975 -6.285 9.734 1.00 90.56 159 THR A CA 1
ATOM 1229 C C . THR A 1 159 ? -5.947 -5.143 9.453 1.00 90.56 159 THR A C 1
ATOM 1231 O O . THR A 1 159 ? -6.413 -4.509 10.395 1.00 90.56 159 THR A O 1
ATOM 1234 N N . LEU A 1 160 ? -6.337 -4.921 8.192 1.00 90.94 160 LEU A N 1
ATOM 1235 C CA . LEU A 1 160 ? -7.369 -3.940 7.842 1.00 90.94 160 LEU A CA 1
ATOM 1236 C C . LEU A 1 160 ? -8.727 -4.318 8.441 1.00 90.94 160 LEU A C 1
ATOM 1238 O O . LEU A 1 160 ? -9.430 -3.461 8.972 1.00 90.94 160 LEU A O 1
ATOM 1242 N N . ARG A 1 161 ? -9.091 -5.606 8.412 1.00 94.19 161 ARG A N 1
ATOM 1243 C CA . ARG A 1 161 ? -10.319 -6.089 9.058 1.00 94.19 161 ARG A CA 1
ATOM 1244 C C . ARG A 1 161 ? -10.286 -5.864 10.567 1.00 94.19 161 ARG A C 1
ATOM 1246 O O . ARG A 1 161 ? -11.273 -5.375 11.109 1.00 94.19 161 ARG A O 1
ATOM 1253 N N . ALA A 1 162 ? -9.164 -6.159 11.224 1.00 96.00 162 ALA A N 1
ATOM 1254 C CA . ALA A 1 162 ? -8.994 -5.890 12.651 1.00 96.00 162 ALA A CA 1
ATOM 1255 C C . ALA A 1 162 ? -9.131 -4.390 12.968 1.00 96.00 162 ALA A C 1
ATOM 1257 O O . ALA A 1 162 ? -9.913 -4.023 13.837 1.00 96.00 162 ALA A O 1
ATOM 1258 N N . GLN A 1 163 ? -8.482 -3.516 12.191 1.00 94.81 163 GLN A N 1
ATOM 1259 C CA . GLN A 1 163 ? -8.585 -2.061 12.357 1.00 94.81 163 GLN A CA 1
ATOM 1260 C C . GLN A 1 163 ? -10.018 -1.542 12.190 1.00 94.81 163 GLN A C 1
ATOM 1262 O O . GLN A 1 163 ? -10.442 -0.657 12.930 1.00 94.81 163 GLN A O 1
ATOM 1267 N N . ILE A 1 164 ? -10.786 -2.086 11.241 1.00 95.81 164 ILE A N 1
ATOM 1268 C CA . ILE A 1 164 ? -12.199 -1.719 11.071 1.00 95.81 164 ILE A CA 1
ATOM 1269 C C . ILE A 1 164 ? -13.008 -2.131 12.305 1.00 95.81 164 ILE A C 1
ATOM 1271 O O . ILE A 1 164 ? -13.794 -1.333 12.816 1.00 95.81 164 ILE A O 1
ATOM 1275 N N . VAL A 1 165 ? -12.799 -3.348 12.814 1.00 96.31 165 VAL A N 1
ATOM 1276 C CA . VAL A 1 165 ? -13.464 -3.823 14.036 1.00 96.31 165 VAL A CA 1
ATOM 1277 C C . VAL A 1 165 ? -13.082 -2.954 15.241 1.00 96.31 165 VAL A C 1
ATOM 1279 O O . VAL A 1 165 ? -13.960 -2.589 16.028 1.00 96.31 165 VAL A O 1
ATOM 1282 N N . ASP A 1 166 ? -11.820 -2.543 15.347 1.00 95.00 166 ASP A N 1
ATOM 1283 C CA . ASP A 1 166 ? -11.331 -1.660 16.407 1.00 95.00 166 ASP A CA 1
ATOM 1284 C C . ASP A 1 166 ? -11.963 -0.267 16.328 1.00 95.00 166 ASP A C 1
ATOM 1286 O O . ASP A 1 166 ? -12.431 0.259 17.338 1.00 95.00 166 ASP A O 1
ATOM 1290 N N . LEU A 1 167 ? -12.038 0.330 15.135 1.00 96.50 167 LEU A N 1
ATOM 1291 C CA . LEU A 1 167 ? -12.651 1.646 14.935 1.00 96.50 167 LEU A CA 1
ATOM 1292 C C . LEU A 1 167 ? -14.149 1.642 15.244 1.00 96.50 167 LEU A C 1
ATOM 1294 O O . LEU A 1 167 ? -14.657 2.617 15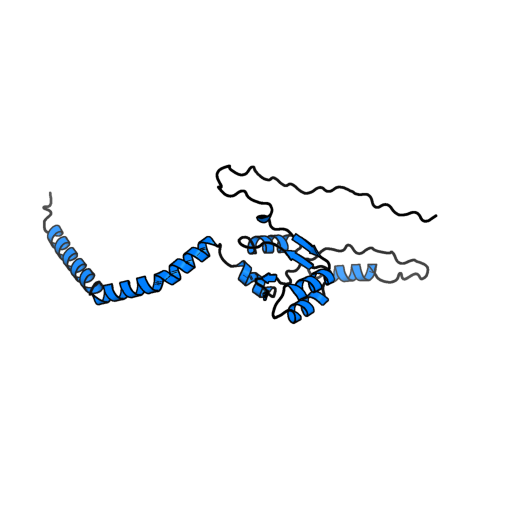.800 1.00 96.50 167 LEU A O 1
ATOM 1298 N N . LEU A 1 168 ? -14.848 0.552 14.925 1.00 96.06 168 LEU A N 1
ATOM 1299 C CA . LEU A 1 168 ? -16.263 0.388 15.260 1.00 96.06 168 LEU A CA 1
ATOM 1300 C C . LEU A 1 168 ? -16.480 0.140 16.760 1.00 96.06 168 LEU A C 1
ATOM 1302 O O . LEU A 1 168 ? -17.474 0.603 17.318 1.00 96.06 168 LEU A O 1
ATOM 1306 N N . SER A 1 169 ? -15.547 -0.542 17.429 1.00 94.75 169 SER A N 1
ATOM 1307 C CA . SER A 1 169 ? -15.656 -0.887 18.856 1.00 94.75 169 SER A CA 1
ATOM 1308 C C . SER A 1 169 ? -15.164 0.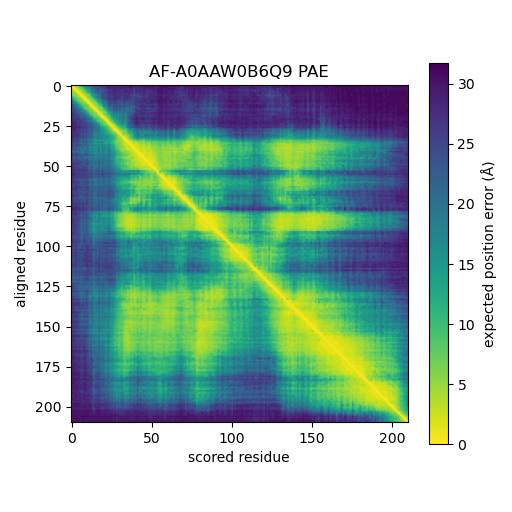227 19.790 1.00 94.75 169 SER A C 1
ATOM 1310 O O . SER A 1 169 ? -15.643 0.358 20.922 1.00 94.75 169 SER A O 1
ATOM 1312 N N . ALA A 1 170 ? -14.239 1.074 19.329 1.00 96.44 170 ALA A N 1
ATOM 1313 C CA . ALA A 1 170 ? -13.619 2.128 20.128 1.00 96.44 170 ALA A CA 1
ATOM 1314 C C . ALA A 1 170 ? -14.618 3.122 20.761 1.00 96.44 170 ALA A C 1
ATOM 1316 O O . ALA A 1 170 ? -14.431 3.458 21.933 1.00 96.44 170 ALA A O 1
ATOM 1317 N N . PRO A 1 171 ? -15.684 3.596 20.083 1.00 94.25 171 PRO A N 1
ATOM 1318 C CA . PRO A 1 171 ? -16.670 4.486 20.699 1.00 94.25 171 PRO A CA 1
ATOM 1319 C C . PRO A 1 171 ? -17.400 3.842 21.884 1.00 94.25 171 PRO A C 1
ATOM 1321 O O . PRO A 1 171 ? -17.578 4.492 22.914 1.00 94.25 171 PRO A O 1
ATOM 1324 N N . GLY A 1 172 ? -17.763 2.559 21.780 1.00 95.06 172 GLY A N 1
ATOM 1325 C CA . GLY A 1 172 ? -18.418 1.822 22.865 1.00 95.06 172 GLY A CA 1
ATOM 1326 C C . GLY A 1 172 ? -17.516 1.684 24.091 1.00 95.06 172 GLY A C 1
ATOM 1327 O O . GLY A 1 172 ? -17.933 1.989 25.209 1.00 95.06 172 GLY A O 1
ATOM 1328 N N . ALA A 1 173 ? -16.246 1.328 23.876 1.00 93.31 173 ALA A N 1
ATOM 1329 C CA . ALA A 1 173 ? -15.250 1.252 24.944 1.00 93.31 173 ALA A CA 1
ATOM 1330 C C . ALA A 1 173 ? -14.998 2.618 25.611 1.00 93.31 173 ALA A C 1
ATOM 1332 O O . ALA A 1 173 ? -14.872 2.693 26.833 1.00 93.31 173 ALA A O 1
ATOM 1333 N N . ARG A 1 174 ? -14.983 3.713 24.835 1.00 93.56 174 ARG A N 1
ATOM 1334 C CA . ARG A 1 174 ? -14.852 5.079 25.375 1.00 93.56 174 ARG A CA 1
ATOM 1335 C C . ARG A 1 174 ? -16.032 5.447 26.274 1.00 93.56 174 ARG A C 1
ATOM 1337 O O . ARG A 1 174 ? -15.806 5.957 27.365 1.00 93.56 174 ARG A O 1
ATOM 1344 N N . ILE A 1 175 ? -17.268 5.164 25.855 1.00 94.94 175 ILE A N 1
ATOM 1345 C CA . ILE A 1 175 ? -18.470 5.456 26.656 1.00 94.94 175 ILE A CA 1
ATOM 1346 C C . ILE A 1 175 ? -18.479 4.622 27.938 1.00 94.94 175 ILE A C 1
ATOM 1348 O O . ILE A 1 175 ? -18.688 5.168 29.019 1.00 94.94 175 ILE A O 1
ATOM 1352 N N . ALA A 1 176 ? -18.190 3.323 27.846 1.00 92.94 176 ALA A N 1
ATOM 1353 C CA . ALA A 1 176 ? -18.083 2.461 29.020 1.00 92.94 176 ALA A CA 1
ATOM 1354 C C . ALA A 1 176 ? -16.988 2.945 29.988 1.00 92.94 176 ALA A C 1
ATOM 1356 O O . ALA A 1 176 ? -17.200 2.973 31.200 1.00 92.94 176 ALA A O 1
ATOM 1357 N N . GLY A 1 177 ? -15.845 3.395 29.460 1.00 92.62 177 GLY A N 1
ATOM 1358 C CA . GLY A 1 177 ? -14.766 3.986 30.248 1.00 92.62 177 GLY A CA 1
ATOM 1359 C C . GLY A 1 177 ? -15.193 5.264 30.973 1.00 92.62 177 GLY A C 1
ATOM 1360 O O . GLY A 1 177 ? -14.956 5.390 32.173 1.00 92.62 177 GLY A O 1
ATOM 1361 N N . VAL A 1 178 ? -15.878 6.179 30.280 1.00 93.88 178 VAL A N 1
ATOM 1362 C CA . VAL A 1 178 ? -16.404 7.416 30.882 1.00 93.88 178 VAL A CA 1
ATOM 1363 C C . VAL A 1 178 ? -17.442 7.105 31.955 1.00 93.88 178 VAL A C 1
ATOM 1365 O O . VAL A 1 178 ? -17.367 7.668 33.041 1.00 93.88 178 VAL A O 1
ATOM 1368 N N . LEU A 1 179 ? -18.370 6.181 31.704 1.00 91.94 179 LEU A N 1
ATOM 1369 C CA . LEU A 1 179 ? -19.373 5.785 32.694 1.00 91.94 179 LEU A CA 1
ATOM 1370 C C . LEU A 1 179 ? -18.741 5.105 33.913 1.00 91.94 179 LEU A C 1
ATOM 1372 O O . LEU A 1 179 ? -19.144 5.384 35.035 1.00 91.94 179 LEU A O 1
ATOM 1376 N N . SER A 1 180 ? -17.717 4.271 33.723 1.00 88.81 180 SER A N 1
ATOM 1377 C CA . SER A 1 180 ? -16.977 3.650 34.827 1.00 88.81 180 SER A CA 1
ATOM 1378 C C . SER A 1 180 ? -16.231 4.684 35.680 1.00 88.81 180 SER A C 1
ATOM 1380 O O . SER A 1 180 ? -16.216 4.590 36.909 1.00 88.81 180 SER A O 1
ATOM 1382 N N . GLN A 1 181 ? -15.653 5.710 35.049 1.00 89.50 181 GLN A N 1
ATOM 1383 C CA . GLN A 1 181 ? -15.028 6.826 35.761 1.00 89.50 181 GLN A CA 1
ATOM 1384 C C . GLN A 1 181 ? -16.068 7.695 36.481 1.00 89.50 181 GLN A C 1
ATOM 1386 O O . GLN A 1 181 ? -15.878 8.011 37.655 1.00 89.50 181 GLN A O 1
ATOM 1391 N N . ALA A 1 182 ? -17.181 8.022 35.818 1.00 88.19 182 ALA A N 1
ATOM 1392 C CA . ALA A 1 182 ? -18.279 8.812 36.375 1.00 88.19 182 ALA A CA 1
ATOM 1393 C C . ALA A 1 182 ? -18.987 8.102 37.541 1.00 88.19 182 ALA A C 1
ATOM 1395 O O . ALA A 1 182 ? -19.364 8.752 38.510 1.00 88.19 182 ALA A O 1
ATOM 1396 N N . ALA A 1 183 ? -19.095 6.771 37.499 1.00 87.12 183 ALA A N 1
ATOM 1397 C CA . ALA A 1 183 ? -19.605 5.943 38.595 1.00 87.12 183 ALA A CA 1
ATOM 1398 C C . ALA A 1 183 ? -18.656 5.878 39.811 1.00 87.12 183 ALA A C 1
ATOM 1400 O O . ALA A 1 183 ? -18.920 5.147 40.762 1.00 87.12 183 ALA A O 1
ATOM 1401 N N . GLY A 1 184 ? -17.550 6.629 39.798 1.00 88.81 184 GLY A N 1
ATOM 1402 C CA . GLY A 1 184 ? -16.621 6.721 40.919 1.00 88.81 184 GLY A CA 1
ATOM 1403 C C . GLY A 1 184 ? -15.513 5.671 40.900 1.00 88.81 184 GLY A C 1
ATOM 1404 O O . GLY A 1 184 ? -14.854 5.481 41.917 1.00 88.81 184 GLY A O 1
ATOM 1405 N N . GLY A 1 185 ? -15.240 5.016 39.765 1.00 87.38 185 GLY A N 1
ATOM 1406 C CA . GLY A 1 185 ? -14.189 3.995 39.669 1.00 87.38 185 GLY A CA 1
ATOM 1407 C C . GLY A 1 185 ? -12.788 4.490 40.063 1.00 87.38 185 GLY A C 1
ATOM 1408 O O . GLY A 1 185 ? -11.968 3.706 40.534 1.00 87.38 185 GLY A O 1
ATOM 1409 N N . GLN A 1 186 ? -12.511 5.791 39.926 1.00 86.56 186 GLN A N 1
ATOM 1410 C CA . GLN A 1 186 ? -11.266 6.393 40.418 1.00 86.56 186 GLN A CA 1
ATOM 1411 C C . GLN A 1 186 ? -11.234 6.491 41.951 1.00 86.56 186 GLN A C 1
ATOM 1413 O O . GLN A 1 186 ? -10.201 6.217 42.552 1.00 86.56 186 GLN A O 1
ATOM 1418 N N . LEU A 1 187 ? -12.365 6.829 42.577 1.00 87.69 187 LEU A N 1
ATOM 1419 C CA . LEU A 1 187 ? -12.495 6.946 44.033 1.00 87.69 187 LEU A CA 1
ATOM 1420 C C . LEU A 1 187 ? -12.519 5.575 44.720 1.00 87.69 187 LEU A C 1
ATOM 1422 O O . LEU A 1 187 ? -11.955 5.411 45.794 1.00 87.69 187 LEU A O 1
ATOM 1426 N N . ALA A 1 188 ? -13.133 4.571 44.094 1.00 88.75 188 ALA A N 1
ATOM 1427 C CA . ALA A 1 188 ? -13.130 3.208 44.619 1.00 88.75 188 ALA A CA 1
ATOM 1428 C C . ALA A 1 188 ? -11.697 2.660 44.744 1.00 88.75 188 ALA A C 1
ATOM 1430 O O . ALA A 1 188 ? -11.313 2.169 45.801 1.00 88.75 188 ALA A O 1
ATOM 1431 N N . ARG A 1 189 ? -10.865 2.847 43.709 1.00 87.88 189 ARG A N 1
ATOM 1432 C CA . ARG A 1 189 ? -9.464 2.388 43.703 1.00 87.88 189 ARG A CA 1
ATOM 1433 C C . ARG A 1 189 ? -8.594 3.096 44.742 1.00 87.88 189 ARG A C 1
ATOM 1435 O O . ARG A 1 189 ? -7.710 2.469 45.317 1.00 87.88 189 ARG A O 1
ATOM 1442 N N . THR A 1 190 ? -8.815 4.390 44.984 1.00 92.06 190 THR A N 1
ATOM 1443 C CA . THR A 1 190 ? -8.055 5.127 46.007 1.00 92.06 190 THR A CA 1
ATOM 1444 C C . THR A 1 190 ? -8.441 4.692 47.416 1.00 92.06 190 THR A C 1
ATOM 1446 O O . THR A 1 190 ? -7.559 4.508 48.252 1.00 92.06 190 THR A O 1
ATOM 1449 N N . LEU A 1 191 ? -9.732 4.469 47.679 1.00 93.88 191 LEU A N 1
ATOM 1450 C CA . LEU A 1 191 ? -10.197 3.956 48.969 1.00 93.88 191 LEU A CA 1
ATOM 1451 C C . LEU A 1 191 ? -9.719 2.522 49.227 1.00 93.88 191 LEU A C 1
ATOM 1453 O O . LEU A 1 191 ? -9.302 2.211 50.340 1.00 93.88 191 LEU A O 1
ATOM 1457 N N . GLU A 1 192 ? -9.725 1.664 48.207 1.00 91.50 192 GLU A N 1
ATOM 1458 C CA . GLU A 1 192 ? -9.176 0.307 48.295 1.00 91.50 192 GLU A CA 1
ATOM 1459 C C . GLU A 1 192 ? -7.670 0.316 48.578 1.00 91.50 192 GLU A C 1
ATOM 1461 O O . GLU A 1 192 ? -7.220 -0.394 49.475 1.00 91.50 192 GLU A O 1
ATOM 1466 N N . GLY A 1 193 ? -6.895 1.164 47.894 1.00 93.38 193 GLY A N 1
ATOM 1467 C CA . GLY A 1 193 ? -5.459 1.304 48.152 1.00 93.38 193 GLY A CA 1
ATOM 1468 C C . GLY A 1 193 ? -5.149 1.763 49.581 1.00 93.38 193 GLY A C 1
ATOM 1469 O O . GLY A 1 193 ? -4.267 1.204 50.230 1.00 93.38 193 GLY A O 1
ATOM 1470 N N . LEU A 1 194 ? -5.916 2.726 50.107 1.00 92.94 194 LEU A N 1
ATOM 1471 C CA . LEU A 1 194 ? -5.785 3.165 51.502 1.00 92.94 194 LEU A CA 1
ATOM 1472 C C . LEU A 1 194 ? -6.150 2.055 52.493 1.00 92.94 194 LEU A C 1
ATOM 1474 O O . LEU A 1 194 ? -5.472 1.885 53.503 1.00 92.94 194 LEU A O 1
ATOM 1478 N N . LYS A 1 195 ? -7.196 1.275 52.202 1.00 93.38 195 LYS A N 1
ATOM 1479 C CA . LYS A 1 195 ? -7.584 0.132 53.031 1.00 93.38 195 LYS A CA 1
ATOM 1480 C C . LYS A 1 195 ? -6.478 -0.929 53.079 1.00 93.38 195 LYS A C 1
ATOM 1482 O O . LYS A 1 195 ? -6.150 -1.398 54.164 1.00 93.38 195 LYS A O 1
ATOM 1487 N N . MET A 1 196 ? -5.884 -1.274 51.935 1.00 89.44 196 MET A N 1
ATOM 1488 C CA . MET A 1 196 ? -4.794 -2.256 51.875 1.00 89.44 196 MET A CA 1
ATOM 1489 C C . MET A 1 196 ? -3.542 -1.778 52.624 1.00 89.44 196 MET A C 1
ATOM 1491 O O . MET A 1 196 ? -2.938 -2.568 53.342 1.00 89.44 196 MET A O 1
ATOM 1495 N N . ALA A 1 197 ? -3.196 -0.488 52.545 1.00 88.69 197 ALA A N 1
ATOM 1496 C CA . ALA A 1 197 ? -2.066 0.074 53.291 1.00 88.69 197 ALA A CA 1
ATOM 1497 C C . ALA A 1 197 ? -2.241 -0.055 54.818 1.00 88.69 197 ALA A C 1
ATOM 1499 O O . ALA A 1 197 ? -1.311 -0.437 55.524 1.00 88.69 197 ALA A O 1
ATOM 1500 N N . LEU A 1 198 ? -3.453 0.191 55.327 1.00 89.19 198 LEU A N 1
ATOM 1501 C CA . LEU A 1 198 ? -3.760 0.047 56.755 1.00 89.19 198 LEU A CA 1
ATOM 1502 C C . LEU A 1 198 ? -3.730 -1.420 57.221 1.00 89.19 198 LEU A C 1
ATOM 1504 O O . LEU A 1 198 ? -3.338 -1.707 58.353 1.00 89.19 198 LEU A O 1
ATOM 1508 N N . GLU A 1 199 ? -4.123 -2.362 56.361 1.00 86.75 199 GLU A N 1
ATOM 1509 C CA . GLU A 1 199 ? -4.047 -3.799 56.654 1.00 86.75 199 GLU A CA 1
ATOM 1510 C C . GLU A 1 199 ? -2.595 -4.322 56.648 1.00 86.75 199 GLU A C 1
ATOM 1512 O O . GLU A 1 199 ? -2.251 -5.201 57.445 1.00 86.75 199 GLU A O 1
ATOM 1517 N N . GLU A 1 200 ? -1.719 -3.773 55.799 1.00 82.00 200 GLU A N 1
ATOM 1518 C CA . GLU A 1 200 ? -0.282 -4.083 55.784 1.00 82.00 200 GLU A CA 1
ATOM 1519 C C . GLU A 1 200 ? 0.452 -3.515 57.009 1.00 82.00 200 GLU A C 1
ATOM 1521 O O . GLU A 1 200 ? 1.259 -4.224 57.618 1.00 82.00 200 GLU A O 1
ATOM 1526 N N . GLU A 1 201 ? 0.117 -2.295 57.443 1.00 75.44 201 GLU A N 1
ATOM 1527 C CA . GLU A 1 201 ? 0.631 -1.715 58.693 1.00 75.44 201 GLU A CA 1
ATOM 1528 C C . GLU A 1 201 ? 0.216 -2.540 59.923 1.00 75.44 201 GLU A C 1
ATOM 1530 O O . GLU A 1 201 ? 1.033 -2.802 60.811 1.00 75.44 201 GLU A O 1
ATOM 1535 N N . GLN A 1 202 ? -1.026 -3.038 59.960 1.00 67.06 202 GLN A N 1
ATOM 1536 C CA . GLN A 1 202 ? -1.479 -3.926 61.034 1.00 67.06 202 GLN A CA 1
ATOM 1537 C C . GLN A 1 202 ? -0.779 -5.291 61.002 1.00 67.06 202 GLN A C 1
ATOM 1539 O O . GLN A 1 202 ? -0.364 -5.779 62.056 1.00 67.06 202 GLN A O 1
ATOM 1544 N N . LYS A 1 203 ? -0.561 -5.893 59.825 1.00 60.75 203 LYS A N 1
ATOM 1545 C CA . LYS A 1 203 ? 0.202 -7.150 59.711 1.00 60.75 203 LYS A CA 1
ATOM 1546 C C . LYS A 1 203 ? 1.667 -6.994 60.125 1.00 60.75 203 LYS A C 1
ATOM 1548 O O . LYS A 1 203 ? 2.181 -7.888 60.799 1.00 60.75 203 LYS A O 1
ATOM 1553 N N . GLY A 1 204 ? 2.306 -5.863 59.814 1.00 56.91 204 GLY A N 1
ATOM 1554 C CA . GLY A 1 204 ? 3.683 -5.547 60.218 1.00 56.91 204 GLY A CA 1
ATOM 1555 C C . GLY A 1 204 ? 3.903 -5.492 61.737 1.00 56.91 204 GLY A C 1
ATOM 1556 O O . GLY A 1 204 ? 4.984 -5.829 62.210 1.00 56.91 204 GLY A O 1
ATOM 1557 N N . SER A 1 205 ? 2.867 -5.156 62.514 1.00 53.47 205 SER A N 1
ATOM 1558 C CA . SER A 1 205 ? 2.908 -5.134 63.989 1.00 53.47 205 SER A CA 1
ATOM 1559 C C . SER A 1 205 ? 2.677 -6.493 64.674 1.00 53.47 205 SER A C 1
ATOM 1561 O O . SER A 1 205 ? 2.820 -6.592 65.891 1.00 53.47 205 SER A O 1
ATOM 1563 N N . SER A 1 206 ? 2.324 -7.542 63.917 1.00 49.78 206 SER A N 1
ATOM 1564 C CA . SER A 1 206 ? 1.864 -8.835 64.461 1.00 49.78 206 SER A CA 1
ATOM 1565 C C . SER A 1 206 ? 2.805 -10.026 64.235 1.00 49.78 206 SER A C 1
ATOM 1567 O O . SER A 1 206 ? 2.465 -11.137 64.632 1.00 49.78 206 SER A O 1
ATOM 1569 N N . SER A 1 207 ? 3.991 -9.830 63.644 1.00 49.66 207 SER A N 1
ATOM 1570 C CA . SER A 1 207 ? 5.021 -10.878 63.598 1.00 49.66 207 SER A CA 1
ATOM 1571 C C . SER A 1 207 ? 5.834 -10.858 64.898 1.00 49.66 207 SER A C 1
AT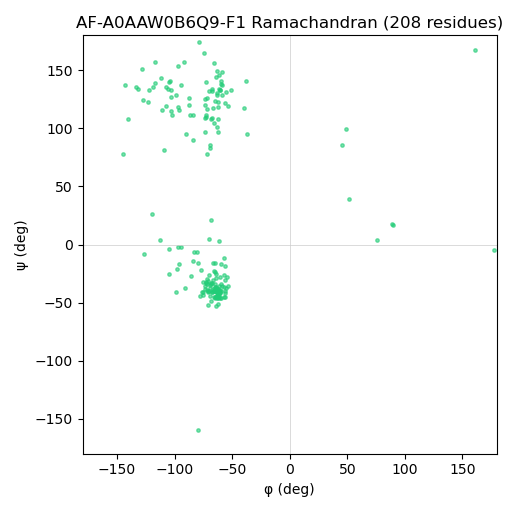OM 1573 O O . SER A 1 207 ? 6.598 -9.911 65.101 1.00 49.66 207 SER A O 1
ATOM 1575 N N . PRO A 1 208 ? 5.728 -11.876 65.774 1.00 57.38 208 PRO A N 1
ATOM 1576 C CA . PRO A 1 208 ? 6.619 -11.994 66.920 1.00 57.38 208 PRO A CA 1
ATOM 1577 C C . PRO A 1 208 ? 8.030 -12.304 66.395 1.00 57.38 208 PRO A C 1
ATOM 1579 O O . PRO A 1 208 ? 8.160 -13.178 65.531 1.00 57.38 208 PRO A O 1
ATOM 1582 N N . PRO A 1 209 ? 9.089 -11.613 66.852 1.00 57.75 209 PRO A N 1
ATOM 1583 C CA . PRO A 1 209 ? 10.448 -12.050 66.549 1.00 57.75 209 PRO A CA 1
ATOM 1584 C C . PRO A 1 209 ? 10.710 -13.433 67.193 1.00 57.75 209 PRO A C 1
ATOM 1586 O O . PRO A 1 209 ? 10.171 -13.678 68.277 1.00 57.75 209 PRO A O 1
ATOM 1589 N N . PRO A 1 210 ? 11.477 -14.339 66.544 1.00 60.38 210 PRO A N 1
ATOM 1590 C CA . PRO A 1 210 ? 11.908 -15.605 67.147 1.00 60.38 210 PRO A CA 1
ATOM 1591 C C . PRO A 1 210 ? 12.834 -15.399 68.352 1.00 60.38 210 PRO A C 1
ATOM 1593 O O . PRO A 1 210 ? 13.584 -14.394 68.363 1.00 60.38 210 PRO A O 1
#